Protein 6MCJ (pdb70)

Radius of gyration: 20.49 Å; Cα contacts (8 Å, |Δi|>4): 291; chains: 2; bounding box: 43×43×57 Å

Sequence (290 aa):
VDESTRPALERFQRFDVDTQLALLWYGYLDLKPQLNPAPPNSVDTPARAVFDHIQDLSQQEQLQAQRDLIKGGSGEINRGYNALSPNAKLEVWLLLAQGMENGTIIPMPSDYQLPNGTEEFTAQVKKLEFDQRLNFMLTAVQAMGVDESTRPALERFQRFDVDTQLALLWYGYLDLKPQLNPAPPNSVDTPARAVFDHIQDLSQQEQLQAQRDLIKGGSGEINRGYNALSPNAKLEVWLLLAQGMENGTIIPMPSDYQLPNGTEEFTAQVKKLEFDQRLNFMLTAVQAMG

Organism: NCBI:txid1188

InterPro domains:
  IPR015233 Orange carotenoid-binding protein, N-terminal [PF09150] (6-149)
  IPR015233 Orange carotenoid-binding protein, N-terminal [PS51773] (6-149)
  IPR036917 Orange carotenoid-binding protein, N-terminal domain superfamily [G3DSA:1.10.2090.10] (1-149)
  IPR036917 Orange carotenoid-binding protein, N-terminal domain superfamily [SSF81930] (2-149)

Secondary structure (DSSP, 8-state):
--TTTHHHHHHHHHS-HHHHHHHHHHHHHHHGGGSPPSS-S-SS-HHHHHHHHHHTS-HHHHHHHHHHHHH--SSHHHHHHHTS-HHHHHHHHHHHHHHHHHTSSPPPPTT--PPTT-HHHHHHHHTS-HHHHHHHHHHHHHH--/--TTTHHHHHHHHTS-HHHHHHHHHHHHHHHGGGSPPSS-S-TT-HHHHHHHHHHTS-HHHHHHHHHHHHH-S--HHHHHHHTS-HHHHHHHHHHHHHHHHHTSSPPPPTT----TTHHHHHHHHHT--HHHHHHHHHHHHHT--

Structure (mmCIF, N/CA/C/O backbone):
data_6MCJ
#
_entry.id   6MCJ
#
_cell.length_a   35.162
_cell.length_b   71.635
_cell.length_c   56.341
_cell.angle_alpha   90.00
_cell.angle_beta   92.32
_cell.angle_gamma   90.00
#
_symmetry.space_group_name_H-M   'P 1 21 1'
#
loop_
_entity.id
_entity.type
_entity.pdbx_description
1 polymer 'Orange carotenoid-binding protein'
2 non-polymer "beta,beta-carotene-4,4'-dione"
3 non-polymer 'IODIDE ION'
4 non-polymer 'PENTAETHYLENE GLYCOL'
5 water water
#
loop_
_atom_site.group_PDB
_atom_site.id
_atom_site.type_symbol
_atom_site.label_atom_id
_atom_site.label_alt_id
_atom_site.label_comp_id
_atom_site.label_asym_id
_atom_site.label_entity_id
_atom_site.label_seq_id
_atom_site.pdbx_PDB_ins_code
_atom_site.Cartn_x
_atom_site.Cartn_y
_atom_site.Cartn_z
_atom_site.occupancy
_atom_site.B_iso_or_equiv
_atom_site.auth_seq_id
_atom_site.auth_comp_id
_atom_site.auth_asym_id
_atom_site.auth_atom_id
_atom_site.pdbx_PDB_model_num
ATOM 1 N N . VAL A 1 5 ? 12.820 25.651 8.697 1.00 42.27 4 VAL A N 1
ATOM 2 C CA . VAL A 1 5 ? 14.208 25.438 9.089 1.00 50.88 4 VAL A CA 1
ATOM 3 C C . VAL A 1 5 ? 14.590 26.421 10.191 1.00 42.78 4 VAL A C 1
ATOM 4 O O . VAL A 1 5 ? 13.952 27.462 10.347 1.00 41.91 4 VAL A O 1
ATOM 16 N N . ASP A 1 6 ? 15.635 26.086 10.949 1.00 45.73 5 ASP A N 1
ATOM 17 C CA . ASP A 1 6 ? 16.063 26.899 12.074 1.00 47.16 5 ASP A CA 1
ATOM 18 C C . ASP A 1 6 ? 17.129 27.904 11.636 1.00 54.56 5 ASP A C 1
ATOM 19 O O . ASP A 1 6 ? 17.481 28.011 10.456 1.00 45.17 5 ASP A O 1
ATOM 28 N N . GLU A 1 7 ? 17.661 28.648 12.609 1.00 60.93 6 GLU A N 1
ATOM 29 C CA . GLU A 1 7 ? 18.640 29.686 12.304 1.00 66.01 6 GLU A CA 1
ATOM 30 C C . GLU A 1 7 ? 19.879 29.098 11.639 1.00 58.16 6 GLU A C 1
ATOM 31 O O . GLU A 1 7 ? 20.420 29.680 10.692 1.00 54.52 6 GLU A O 1
ATOM 43 N N . SER A 1 8 ? 20.344 27.944 12.123 1.00 52.80 7 SER A N 1
ATOM 44 C CA . SER A 1 8 ? 21.558 27.340 11.592 1.00 52.98 7 SER A CA 1
ATOM 45 C C . SER A 1 8 ? 21.348 26.712 10.221 1.00 46.23 7 SER A C 1
ATOM 46 O O . SER A 1 8 ? 22.327 26.479 9.505 1.00 53.45 7 SER A O 1
ATOM 54 N N . THR A 1 9 ? 20.103 26.438 9.840 1.00 39.77 8 THR A N 1
ATOM 55 C CA . THR A 1 9 ? 19.809 25.750 8.590 1.00 43.55 8 THR A CA 1
ATOM 56 C C . THR A 1 9 ? 19.349 26.688 7.481 1.00 43.27 8 THR A C 1
ATOM 57 O O . THR A 1 9 ? 19.517 26.355 6.301 1.00 36.08 8 THR A O 1
ATOM 68 N N . ARG A 1 10 ? 18.785 27.844 7.823 1.00 34.75 9 ARG A N 1
ATOM 69 C CA . ARG A 1 10 ? 18.310 28.772 6.802 1.00 44.48 9 ARG A CA 1
ATOM 70 C C . ARG A 1 10 ? 19.397 29.164 5.804 1.00 33.42 9 ARG A C 1
ATOM 71 O O . ARG A 1 10 ? 19.132 29.124 4.594 1.00 35.05 9 ARG A O 1
ATOM 92 N N . PRO A 1 11 ? 20.612 29.537 6.220 1.00 36.30 10 PRO A N 1
ATOM 93 C CA . PRO A 1 11 ? 21.616 29.929 5.209 1.00 31.70 10 PRO A CA 1
ATOM 94 C C . PRO A 1 11 ? 21.908 28.840 4.188 1.00 30.55 10 PRO A C 1
ATOM 95 O O . PRO A 1 11 ? 22.045 29.139 2.994 1.00 26.58 10 PRO A O 1
ATOM 106 N N . ALA A 1 12 ? 22.004 27.581 4.618 1.00 26.71 11 ALA A N 1
ATOM 107 C CA . ALA A 1 12 ? 22.256 26.493 3.677 1.00 25.56 11 ALA A CA 1
ATOM 108 C C . ALA A 1 12 ? 21.115 26.367 2.673 1.00 24.87 11 ALA A C 1
ATOM 109 O O . ALA A 1 12 ? 21.344 26.220 1.466 1.00 23.35 11 ALA A O 1
ATOM 116 N N . LEU A 1 13 ? 19.872 26.422 3.155 1.00 24.91 12 LEU A N 1
ATOM 117 C CA . LEU A 1 13 ? 18.725 26.332 2.262 1.00 27.10 12 LEU A CA 1
ATOM 118 C C . LEU A 1 13 ? 18.721 27.479 1.264 1.00 29.86 12 LEU A C 1
ATOM 119 O O . LEU A 1 13 ? 18.474 27.277 0.068 1.00 25.41 12 LEU A O 1
ATOM 135 N N . GLU A 1 14 ? 19.007 28.695 1.735 1.00 31.93 13 GLU A N 1
ATOM 136 C CA . GLU A 1 14 ? 18.997 29.851 0.849 1.00 29.70 13 GLU A CA 1
ATOM 137 C C . GLU A 1 14 ? 20.080 29.736 -0.215 1.00 22.56 13 GLU A C 1
ATOM 138 O O . GLU A 1 14 ? 19.840 30.054 -1.386 1.00 25.02 13 GLU A O 1
ATOM 150 N N . ARG A 1 15 ? 21.274 29.275 0.166 1.00 22.54 14 ARG A N 1
ATOM 151 C CA . ARG A 1 15 ? 22.328 29.054 -0.817 1.00 20.48 14 ARG A CA 1
ATOM 152 C C . ARG A 1 15 ? 21.910 27.996 -1.833 1.00 24.57 14 ARG A C 1
ATOM 153 O O . ARG A 1 15 ? 22.128 28.160 -3.037 1.00 20.61 14 ARG A O 1
ATOM 174 N N . PHE A 1 16 ? 21.294 26.909 -1.365 1.00 21.12 15 PHE A N 1
ATOM 175 C CA . PHE A 1 16 ? 20.917 25.819 -2.264 1.00 19.39 15 PHE A CA 1
ATOM 176 C C . PHE A 1 16 ? 20.017 26.320 -3.384 1.00 17.46 15 PHE A C 1
ATOM 177 O O . PHE A 1 16 ? 20.222 25.986 -4.564 1.00 18.69 15 PHE A O 1
ATOM 194 N N . GLN A 1 17 ? 19.014 27.123 -3.042 1.00 18.16 16 GLN A N 1
ATOM 195 C CA . GLN A 1 17 ? 18.054 27.603 -4.026 1.00 20.90 16 GLN A CA 1
ATOM 196 C C . GLN A 1 17 ? 18.685 28.557 -5.031 1.00 19.26 16 GLN A C 1
ATOM 197 O O . GLN A 1 17 ? 18.062 28.848 -6.053 1.00 20.43 16 GLN A O 1
ATOM 211 N N . ARG A 1 18 ? 19.896 29.031 -4.766 1.00 18.37 17 ARG A N 1
ATOM 212 C CA . ARG A 1 18 ? 20.579 29.959 -5.661 1.00 20.46 17 ARG A CA 1
ATOM 213 C C . ARG A 1 18 ? 21.458 29.263 -6.695 1.00 20.37 17 ARG A C 1
ATOM 214 O O . ARG A 1 18 ? 21.912 29.916 -7.638 1.00 18.79 17 ARG A O 1
ATOM 235 N N . PHE A 1 19 ? 21.717 27.970 -6.550 1.00 16.28 18 PHE A N 1
ATOM 236 C CA . PHE A 1 19 ? 22.436 27.255 -7.586 1.00 13.10 18 PHE A CA 1
ATOM 237 C C . PHE A 1 19 ? 21.556 27.095 -8.820 1.00 13.41 18 PHE A C 1
ATOM 238 O O . PHE A 1 19 ? 20.329 27.180 -8.754 1.00 16.57 18 PHE A O 1
ATOM 255 N N . ASP A 1 20 ? 22.202 26.850 -9.953 1.00 17.08 19 ASP A N 1
ATOM 256 C CA . ASP A 1 20 ? 21.467 26.494 -11.154 1.00 14.81 19 ASP A CA 1
ATOM 257 C C . ASP A 1 20 ? 20.712 25.185 -10.937 1.00 17.09 19 ASP A C 1
ATOM 258 O O . ASP A 1 20 ? 21.059 24.376 -10.081 1.00 16.19 19 ASP A O 1
ATOM 267 N N . VAL A 1 21 ? 19.670 24.982 -11.746 1.00 20.04 20 VAL A N 1
ATOM 268 C CA . VAL A 1 21 ? 18.778 23.844 -11.551 1.00 19.37 20 VAL A CA 1
ATOM 269 C C . VAL A 1 21 ? 19.540 22.527 -11.659 1.00 16.57 20 VAL A C 1
ATOM 270 O O . VAL A 1 21 ? 19.325 21.607 -10.863 1.00 15.09 20 VAL A O 1
ATOM 283 N N . ASP A 1 22 ? 20.431 22.408 -12.649 1.00 15.16 21 ASP A N 1
ATOM 284 C CA . ASP A 1 22 ? 21.175 21.163 -12.796 1.00 15.91 21 ASP A CA 1
ATOM 285 C C . ASP A 1 22 ? 22.058 20.915 -11.581 1.00 16.21 21 ASP A C 1
ATOM 286 O O . ASP A 1 22 ? 22.208 19.774 -11.125 1.00 15.00 21 ASP A O 1
ATOM 295 N N . THR A 1 23 ? 22.662 21.977 -11.040 1.00 12.63 22 THR A N 1
ATOM 296 C CA . THR A 1 23 ? 23.463 21.830 -9.836 1.00 13.55 22 THR A CA 1
ATOM 297 C C . THR A 1 23 ? 22.597 21.410 -8.656 1.00 12.14 22 THR A C 1
ATOM 298 O O . THR A 1 23 ? 23.001 20.561 -7.852 1.00 13.23 22 THR A O 1
ATOM 309 N N . GLN A 1 24 ? 21.390 21.976 -8.549 1.00 12.34 23 GLN A N 1
ATOM 310 C CA . GLN A 1 24 ? 20.478 21.570 -7.487 1.00 12.60 23 GLN A CA 1
ATOM 311 C C . GLN A 1 24 ? 20.141 20.084 -7.595 1.00 12.12 23 GLN A C 1
ATOM 312 O O . GLN A 1 24 ? 20.140 19.366 -6.587 1.00 14.25 23 GLN A O 1
ATOM 326 N N . LEU A 1 25 ? 19.852 19.605 -8.808 1.00 12.37 24 LEU A N 1
ATOM 327 C CA . LEU A 1 25 ? 19.551 18.186 -8.986 1.00 12.11 24 LEU A CA 1
ATOM 328 C C . LEU A 1 25 ? 20.725 17.316 -8.556 1.00 13.52 24 LEU A C 1
ATOM 329 O O . LEU A 1 25 ? 20.557 16.326 -7.831 1.00 13.18 24 LEU A O 1
ATOM 345 N N . ALA A 1 26 ? 21.935 17.660 -9.003 1.00 12.44 25 ALA A N 1
ATOM 346 C CA . ALA A 1 26 ? 23.105 16.880 -8.627 1.00 15.97 25 ALA A CA 1
ATOM 347 C C . ALA A 1 26 ? 23.296 16.870 -7.115 1.00 14.84 25 ALA A C 1
ATOM 348 O O . ALA A 1 26 ? 23.554 15.819 -6.522 1.00 13.98 25 ALA A O 1
ATOM 355 N N . LEU A 1 27 ? 23.183 18.037 -6.481 1.00 15.14 26 LEU A N 1
ATOM 356 C CA . LEU A 1 27 ? 23.353 18.116 -5.034 1.00 16.86 26 LEU A CA 1
ATOM 357 C C . LEU A 1 27 ? 22.299 17.284 -4.312 1.00 15.27 26 LEU A C 1
ATOM 358 O O . LEU A 1 27 ? 22.587 16.675 -3.276 1.00 15.69 26 LEU A O 1
ATOM 374 N N . LEU A 1 28 ? 21.067 17.265 -4.837 1.00 11.67 27 LEU A N 1
ATOM 375 C CA . LEU A 1 28 ? 20.024 16.439 -4.229 1.00 13.49 27 LEU A CA 1
ATOM 376 C C . LEU A 1 28 ? 20.379 14.962 -4.336 1.00 12.17 27 LEU A C 1
ATOM 377 O O . LEU A 1 28 ? 20.184 14.197 -3.383 1.00 13.60 27 LEU A O 1
ATOM 393 N N . TRP A 1 29 ? 20.932 14.546 -5.477 1.00 12.09 28 TRP A N 1
ATOM 394 C CA . TRP A 1 29 ? 21.368 13.161 -5.634 1.00 12.09 28 TRP A CA 1
ATOM 395 C C . TRP A 1 29 ? 22.472 12.821 -4.634 1.00 16.86 28 TRP A C 1
ATOM 396 O O . TRP A 1 29 ? 22.420 11.790 -3.961 1.00 14.11 28 TRP A O 1
ATOM 417 N N . TYR A 1 30 ? 23.492 13.682 -4.534 1.00 14.74 29 TYR A N 1
ATOM 418 C CA . TYR A 1 30 ? 24.569 13.433 -3.583 1.00 18.14 29 TYR A CA 1
ATOM 419 C C . TYR A 1 30 ? 24.053 13.471 -2.148 1.00 14.46 29 TYR A C 1
ATOM 420 O O . TYR A 1 30 ? 24.522 12.708 -1.293 1.00 15.82 29 TYR A O 1
ATOM 438 N N . GLY A 1 31 ? 23.102 14.361 -1.866 1.00 15.68 30 GLY A N 1
ATOM 439 C CA . GLY A 1 31 ? 22.505 14.400 -0.543 1.00 18.49 30 GLY A CA 1
ATOM 440 C C . GLY A 1 31 ? 21.760 13.120 -0.223 1.00 13.73 30 GLY A C 1
ATOM 441 O O . GLY A 1 31 ? 21.843 12.605 0.895 1.00 15.31 30 GLY A O 1
ATOM 445 N N . TYR A 1 32 ? 21.026 12.591 -1.205 1.00 13.45 31 TYR A N 1
ATOM 446 C CA . TYR A 1 32 ? 20.358 11.311 -1.044 1.00 14.58 31 TYR A CA 1
ATOM 447 C C . TYR A 1 32 ? 21.352 10.216 -0.695 1.00 15.29 31 TYR A C 1
ATOM 448 O O . TYR A 1 32 ? 21.146 9.455 0.252 1.00 14.78 31 TYR A O 1
ATOM 466 N N . LEU A 1 33 ? 22.440 10.112 -1.462 1.00 15.09 32 LEU A N 1
ATOM 467 C CA . LEU A 1 33 ? 23.427 9.073 -1.170 1.00 15.31 32 LEU A CA 1
ATOM 468 C C . LEU A 1 33 ? 23.971 9.210 0.246 1.00 17.16 32 LEU A C 1
ATOM 469 O O . LEU A 1 33 ? 24.229 8.204 0.917 1.00 18.24 32 LEU A O 1
ATOM 485 N N . ASP A 1 34 ? 24.146 10.443 0.725 1.00 13.23 33 ASP A N 1
ATOM 486 C CA . ASP A 1 34 ? 24.689 10.643 2.063 1.00 15.79 33 ASP A CA 1
ATOM 487 C C . ASP A 1 34 ? 23.679 10.255 3.136 1.00 17.07 33 ASP A C 1
ATOM 488 O O . ASP A 1 34 ? 24.049 9.662 4.154 1.00 19.52 33 ASP A O 1
ATOM 497 N N . LEU A 1 35 ? 22.398 10.559 2.911 1.00 16.87 34 LEU A N 1
ATOM 498 C CA . LEU A 1 35 ? 21.341 10.284 3.881 1.00 16.50 34 LEU A CA 1
ATOM 499 C C . LEU A 1 35 ? 20.809 8.857 3.803 1.00 18.51 34 LEU A C 1
ATOM 500 O O . LEU A 1 35 ? 20.247 8.364 4.794 1.00 17.62 34 LEU A O 1
ATOM 516 N N . LYS A 1 36 ? 20.957 8.202 2.650 1.00 17.32 35 LYS A N 1
ATOM 517 C CA . LYS A 1 36 ? 20.260 6.951 2.366 1.00 16.79 35 LYS A CA 1
ATOM 518 C C . LYS A 1 36 ? 20.331 5.929 3.488 1.00 17.96 35 LYS A C 1
ATOM 519 O O . LYS A 1 36 ? 19.287 5.334 3.810 1.00 13.70 35 LYS A O 1
ATOM 538 N N . PRO A 1 37 ? 21.484 5.662 4.101 1.00 15.89 36 PRO A N 1
ATOM 539 C CA . PRO A 1 37 ? 21.531 4.611 5.131 1.00 14.30 36 PRO A CA 1
ATOM 540 C C . PRO A 1 37 ? 20.566 4.834 6.271 1.00 17.16 36 PRO A C 1
ATOM 541 O O . PRO A 1 37 ? 20.115 3.856 6.891 1.00 20.38 36 PRO A O 1
ATOM 552 N N . GLN A 1 38 ? 20.240 6.083 6.591 1.00 13.19 37 GLN A N 1
ATOM 553 C CA . GLN A 1 38 ? 19.369 6.396 7.715 1.00 17.47 37 GLN A CA 1
ATOM 554 C C . GLN A 1 38 ? 17.938 6.715 7.292 1.00 15.23 37 GLN A C 1
ATOM 555 O O . GLN A 1 38 ? 17.142 7.147 8.125 1.00 16.98 37 GLN A O 1
ATOM 569 N N . LEU A 1 39 ? 17.594 6.505 6.027 1.00 15.45 38 LEU A N 1
ATOM 570 C CA . LEU A 1 39 ? 16.237 6.753 5.544 1.00 15.24 38 LEU A CA 1
ATOM 571 C C . LEU A 1 39 ? 15.477 5.443 5.383 1.00 15.38 38 LEU A C 1
ATOM 572 O O . LEU A 1 39 ? 16.042 4.433 4.950 1.00 16.37 38 LEU A O 1
ATOM 588 N N . ASN A 1 40 ? 14.191 5.467 5.716 1.00 14.18 39 ASN A N 1
ATOM 589 C CA . ASN A 1 40 ? 13.314 4.352 5.375 1.00 13.67 39 ASN A CA 1
ATOM 590 C C . ASN A 1 40 ? 12.869 4.490 3.922 1.00 13.23 39 ASN A C 1
ATOM 591 O O . ASN A 1 40 ? 12.394 5.568 3.526 1.00 14.40 39 ASN A O 1
ATOM 602 N N . PRO A 1 41 ? 13.024 3.466 3.099 1.00 14.03 40 PRO A N 1
ATOM 603 C CA . PRO A 1 41 ? 12.768 3.645 1.661 1.00 15.09 40 PRO A CA 1
ATOM 604 C C . PRO A 1 41 ? 11.290 3.810 1.362 1.00 15.13 40 PRO A C 1
ATOM 605 O O . PRO A 1 41 ? 10.417 3.336 2.087 1.00 14.88 40 PRO A O 1
ATOM 616 N N . ALA A 1 42 ? 11.018 4.520 0.265 1.00 15.46 41 ALA A N 1
ATOM 617 C CA . ALA A 1 42 ? 9.660 4.649 -0.229 1.00 21.24 41 ALA A CA 1
ATOM 618 C C . ALA A 1 42 ? 9.229 3.343 -0.892 1.00 23.27 41 ALA A C 1
ATOM 619 O O . ALA A 1 42 ? 10.057 2.624 -1.460 1.00 20.83 41 ALA A O 1
ATOM 626 N N . PRO A 1 43 ? 7.927 3.044 -0.905 1.00 35.47 42 PRO A N 1
ATOM 627 C CA . PRO A 1 43 ? 6.788 3.919 -0.605 1.00 40.73 42 PRO A CA 1
ATOM 628 C C . PRO A 1 43 ? 6.340 3.882 0.847 1.00 33.39 42 PRO A C 1
ATOM 629 O O . PRO A 1 43 ? 6.761 2.992 1.576 1.00 32.15 42 PRO A O 1
ATOM 640 N N . PRO A 1 44 ? 5.484 4.836 1.251 1.00 42.06 43 PRO A N 1
ATOM 641 C CA . PRO A 1 44 ? 4.949 4.818 2.621 1.00 26.37 43 PRO A CA 1
ATOM 642 C C . PRO A 1 44 ? 3.933 3.703 2.826 1.00 47.28 43 PRO A C 1
ATOM 643 O O . PRO A 1 44 ? 3.650 2.935 1.902 1.00 51.22 43 PRO A O 1
ATOM 654 N N . ASN A 1 45 ? 3.370 3.612 4.033 1.00 35.56 44 ASN A N 1
ATOM 655 C CA . ASN A 1 45 ? 2.465 2.510 4.344 1.00 47.21 44 ASN A CA 1
ATOM 656 C C . ASN A 1 45 ? 1.211 2.553 3.476 1.00 48.18 44 ASN A C 1
ATOM 657 O O . ASN A 1 45 ? 0.710 1.508 3.045 1.00 53.55 44 ASN A O 1
ATOM 668 N N . SER A 1 46 ? 0.687 3.746 3.209 1.00 56.51 45 SER A N 1
ATOM 669 C CA . SER A 1 46 ? -0.490 3.865 2.358 1.00 57.84 45 SER A CA 1
ATOM 670 C C . SER A 1 46 ? -0.156 3.425 0.936 1.00 63.46 45 SER A C 1
ATOM 671 O O . SER A 1 46 ? 0.950 3.650 0.442 1.00 60.53 45 SER A O 1
ATOM 679 N N . VAL A 1 47 ? -1.133 2.792 0.282 1.00 60.92 46 VAL A N 1
ATOM 680 C CA . VAL A 1 47 ? -0.927 2.236 -1.056 1.00 68.22 46 VAL A CA 1
ATOM 681 C C . VAL A 1 47 ? -1.379 3.205 -2.140 1.00 73.94 46 VAL A C 1
ATOM 682 O O . VAL A 1 47 ? -0.752 3.295 -3.199 1.00 67.91 46 VAL A O 1
ATOM 695 N N . ASP A 1 48 ? -2.470 3.938 -1.908 1.00 78.51 47 ASP A N 1
ATOM 696 C CA . ASP A 1 48 ? -3.041 4.851 -2.887 1.00 85.64 47 ASP A CA 1
ATOM 697 C C . ASP A 1 48 ? -2.366 6.211 -2.860 1.00 81.01 47 ASP A C 1
ATOM 698 O O . ASP A 1 48 ? -2.984 7.227 -3.207 1.00 78.91 47 ASP A O 1
ATOM 707 N N . THR A 1 49 ? -1.102 6.266 -2.456 1.00 75.35 48 THR A N 1
ATOM 708 C CA . THR A 1 49 ? -0.467 7.545 -2.187 1.00 51.09 48 THR A CA 1
ATOM 709 C C . THR A 1 49 ? -0.499 8.428 -3.433 1.00 37.53 48 THR A C 1
ATOM 710 O O . THR A 1 49 ? -0.254 7.948 -4.547 1.00 40.32 48 THR A O 1
ATOM 721 N N . PRO A 1 50 ? -0.817 9.715 -3.288 1.00 32.29 49 PRO A N 1
ATOM 722 C CA . PRO A 1 50 ? -0.704 10.629 -4.437 1.00 24.79 49 PRO A CA 1
ATOM 723 C C . PRO A 1 50 ? 0.705 10.766 -4.982 1.00 17.89 49 PRO A C 1
ATOM 724 O O . PRO A 1 50 ? 0.876 11.086 -6.166 1.00 20.92 49 PRO A O 1
ATOM 735 N N . ALA A 1 51 ? 1.724 10.553 -4.144 1.00 17.35 50 ALA A N 1
ATOM 736 C CA . ALA A 1 51 ? 3.097 10.681 -4.611 1.00 16.21 50 ALA A CA 1
ATOM 737 C C . ALA A 1 51 ? 3.412 9.641 -5.673 1.00 14.95 50 ALA A C 1
ATOM 738 O O . ALA A 1 51 ? 4.110 9.925 -6.651 1.00 15.95 50 ALA A O 1
ATOM 745 N N . ARG A 1 52 ? 2.910 8.417 -5.491 1.00 17.38 51 ARG A N 1
ATOM 746 C CA . ARG A 1 52 ? 3.186 7.359 -6.460 1.00 19.94 51 ARG A CA 1
ATOM 747 C C . ARG A 1 52 ? 2.682 7.731 -7.846 1.00 19.57 51 ARG A C 1
ATOM 748 O O . ARG A 1 52 ? 3.324 7.410 -8.852 1.00 23.03 51 ARG A O 1
ATOM 769 N N . ALA A 1 53 ? 1.513 8.378 -7.921 1.00 18.00 52 ALA A N 1
ATOM 770 C CA . ALA A 1 53 ? 0.947 8.740 -9.215 1.00 22.04 52 ALA A CA 1
ATOM 771 C C . ALA A 1 53 ? 1.831 9.741 -9.947 1.00 22.72 52 ALA A C 1
ATOM 772 O O . ALA A 1 53 ? 2.011 9.642 -11.169 1.00 18.90 52 ALA A O 1
ATOM 779 N N . VAL A 1 54 ? 2.375 10.722 -9.222 1.00 17.19 53 VAL A N 1
ATOM 780 C CA . VAL A 1 54 ? 3.262 11.708 -9.833 1.00 17.40 53 VAL A CA 1
ATOM 781 C C . VAL A 1 54 ? 4.563 11.054 -10.284 1.00 15.73 53 VAL A C 1
ATOM 782 O O . VAL A 1 54 ? 5.053 11.295 -11.397 1.00 16.47 53 VAL A O 1
ATOM 795 N N . PHE A 1 55 ? 5.153 10.213 -9.427 1.00 14.68 54 PHE A N 1
ATOM 796 C CA . PHE A 1 55 ? 6.354 9.492 -9.825 1.00 15.02 54 PHE A CA 1
ATOM 797 C C . PHE A 1 55 ? 6.092 8.629 -11.055 1.00 17.55 54 PHE A C 1
ATOM 798 O O . PHE A 1 55 ? 6.896 8.599 -11.995 1.00 16.74 54 PHE A O 1
ATOM 815 N N . ASP A 1 56 ? 4.968 7.911 -11.057 1.00 14.86 55 ASP A N 1
ATOM 816 C CA . ASP A 1 56 ? 4.660 7.023 -12.177 1.00 16.87 55 ASP A CA 1
ATOM 817 C C . ASP A 1 56 ? 4.555 7.790 -13.489 1.00 18.60 55 ASP A C 1
ATOM 818 O O . ASP A 1 56 ? 4.976 7.289 -14.543 1.00 22.48 55 ASP A O 1
ATOM 827 N N . HIS A 1 57 ? 3.975 8.990 -13.461 1.00 15.89 56 HIS A N 1
ATOM 828 C CA . HIS A 1 57 ? 3.887 9.785 -14.680 1.00 17.26 56 HIS A CA 1
ATOM 829 C C . HIS A 1 57 ? 5.278 10.156 -15.190 1.00 17.23 56 HIS A C 1
ATOM 830 O O . HIS A 1 57 ? 5.514 10.180 -16.403 1.00 21.13 56 HIS A O 1
ATOM 844 N N . ILE A 1 58 ? 6.213 10.435 -14.279 1.00 15.92 57 ILE A N 1
ATOM 845 C CA . ILE A 1 58 ? 7.578 10.740 -14.692 1.00 12.17 57 ILE A CA 1
ATOM 846 C C . ILE A 1 58 ? 8.276 9.490 -15.207 1.00 16.52 57 ILE A C 1
ATOM 847 O O . ILE A 1 58 ? 8.994 9.530 -16.219 1.00 15.64 57 ILE A O 1
ATOM 863 N N . GLN A 1 59 ? 8.067 8.361 -14.531 1.00 14.21 58 GLN A N 1
ATOM 864 C CA . GLN A 1 59 ? 8.746 7.125 -14.909 1.00 16.73 58 GLN A CA 1
ATOM 865 C C . GLN A 1 59 ? 8.388 6.705 -16.323 1.00 21.44 58 GLN A C 1
ATOM 866 O O . GLN A 1 59 ? 9.219 6.115 -17.025 1.00 20.82 58 GLN A O 1
ATOM 880 N N . ASP A 1 60 ? 7.166 7.002 -16.764 1.00 19.31 59 ASP A N 1
ATOM 881 C CA . ASP A 1 60 ? 6.718 6.584 -18.085 1.00 17.58 59 ASP A CA 1
ATOM 882 C C . ASP A 1 60 ? 7.315 7.411 -19.218 1.00 19.95 59 ASP A C 1
ATOM 883 O O . ASP A 1 60 ? 7.081 7.080 -20.382 1.00 19.58 59 ASP A O 1
ATOM 892 N N . LEU A 1 61 ? 8.057 8.469 -18.918 1.00 15.19 60 LEU A N 1
ATOM 893 C CA . LEU A 1 61 ? 8.626 9.323 -19.945 1.00 15.11 60 LEU A CA 1
ATOM 894 C C . LEU A 1 61 ? 9.958 8.766 -20.434 1.00 14.82 60 LEU A C 1
ATOM 895 O O . LEU A 1 61 ? 10.561 7.883 -19.818 1.00 16.45 60 LEU A O 1
ATOM 911 N N . SER A 1 62 ? 10.430 9.312 -21.552 1.00 15.59 61 SER A N 1
ATOM 912 C CA . SER A 1 62 ? 11.786 9.023 -21.992 1.00 17.49 61 SER A CA 1
ATOM 913 C C . SER A 1 62 ? 12.765 9.575 -20.960 1.00 17.56 61 SER A C 1
ATOM 914 O O . SER A 1 62 ? 12.456 10.511 -20.222 1.00 16.99 61 SER A O 1
ATOM 922 N N . GLN A 1 63 ? 13.963 8.989 -20.921 1.00 18.11 62 GLN A N 1
ATOM 923 C CA . GLN A 1 63 ? 14.956 9.433 -19.941 1.00 16.95 62 GLN A CA 1
ATOM 924 C C . GLN A 1 63 ? 15.261 10.917 -20.086 1.00 17.64 62 GLN A C 1
ATOM 925 O O . GLN A 1 63 ? 15.349 11.643 -19.084 1.00 17.66 62 GLN A O 1
ATOM 939 N N . GLN A 1 64 ? 15.405 11.404 -21.323 1.00 18.23 63 GLN A N 1
ATOM 940 C CA . GLN A 1 64 ? 15.661 12.826 -21.530 1.00 21.28 63 GLN A CA 1
ATOM 941 C C . GLN A 1 64 ? 14.524 13.686 -20.978 1.00 20.43 63 GLN A C 1
ATOM 942 O O . GLN A 1 64 ? 14.764 14.735 -20.363 1.00 19.68 63 GLN A O 1
ATOM 956 N N . GLU A 1 65 ? 13.277 13.268 -21.184 1.00 18.60 64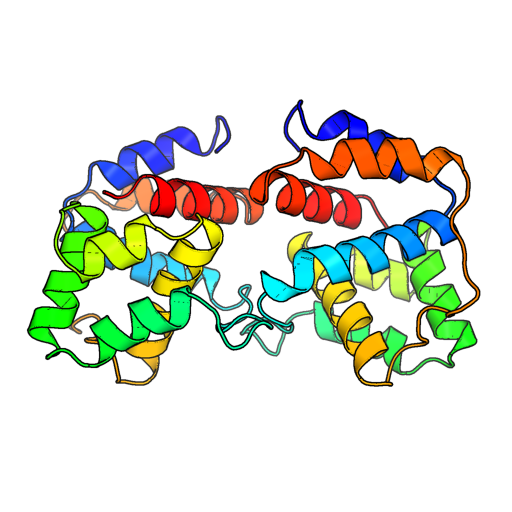 GLU A N 1
ATOM 957 C CA . GLU A 1 65 ? 12.164 14.044 -20.660 1.00 17.39 64 GLU A CA 1
ATOM 958 C C . GLU A 1 65 ? 11.993 13.861 -19.156 1.00 15.45 64 GLU A C 1
ATOM 959 O O . GLU A 1 65 ? 11.442 14.746 -18.494 1.00 17.09 64 GLU A O 1
ATOM 971 N N . GLN A 1 66 ? 12.437 12.728 -18.606 1.00 18.01 65 GLN A N 1
ATOM 972 C CA . GLN A 1 66 ? 12.500 12.593 -17.155 1.00 16.62 65 GLN A CA 1
ATOM 973 C C . GLN A 1 66 ? 13.407 13.654 -16.558 1.00 17.32 65 GLN A C 1
ATOM 974 O O . GLN A 1 66 ? 13.095 14.249 -15.518 1.00 14.50 65 GLN A O 1
ATOM 988 N N . LEU A 1 67 ? 14.552 13.892 -17.200 1.00 16.48 66 LEU A N 1
ATOM 98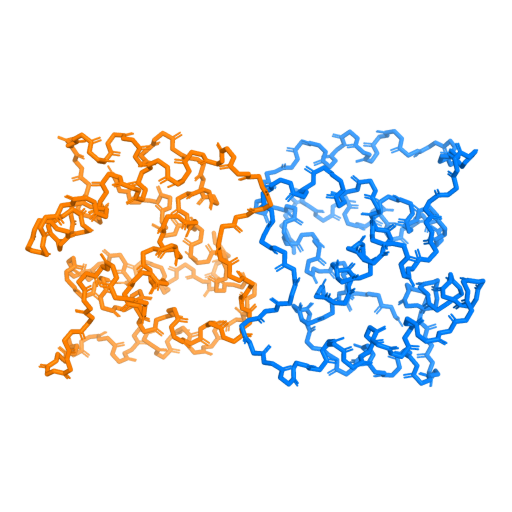9 C CA . LEU A 1 67 ? 15.440 14.954 -16.740 1.00 16.16 66 LEU A CA 1
ATOM 990 C C . LEU A 1 67 ? 14.744 16.299 -16.825 1.00 14.75 66 LEU A C 1
ATOM 991 O O . LEU A 1 67 ? 14.785 17.096 -15.883 1.00 15.35 66 LEU A O 1
ATOM 1007 N N . GLN A 1 68 ? 14.078 16.569 -17.950 1.00 15.68 67 GLN A N 1
ATOM 1008 C CA . GLN A 1 68 ? 13.389 17.846 -18.085 1.00 15.97 67 GLN A CA 1
ATOM 1009 C C . GLN A 1 68 ? 12.266 17.969 -17.061 1.00 15.60 67 GLN A C 1
ATOM 1010 O O . GLN A 1 68 ? 12.019 19.055 -16.534 1.00 15.85 67 GLN A O 1
ATOM 1024 N N . ALA A 1 69 ? 11.591 16.857 -16.748 1.00 12.65 68 ALA A N 1
ATOM 1025 C CA . ALA A 1 69 ? 10.519 16.898 -15.761 1.00 14.95 68 ALA A CA 1
ATOM 1026 C C . ALA A 1 69 ? 11.053 17.269 -14.384 1.00 14.60 68 ALA A C 1
ATOM 1027 O O . ALA A 1 69 ? 10.433 18.061 -13.661 1.00 15.93 68 ALA A O 1
ATOM 1034 N N . GLN A 1 70 ? 12.205 16.715 -14.011 1.00 13.44 69 GLN A N 1
ATOM 1035 C CA . GLN A 1 70 ? 12.816 17.030 -12.723 1.00 13.31 69 GLN A CA 1
ATOM 1036 C C . GLN A 1 70 ? 13.333 18.463 -12.688 1.00 13.85 69 GLN A C 1
ATOM 1037 O O . GLN A 1 70 ? 13.206 19.145 -11.665 1.00 15.62 69 GLN A O 1
ATOM 1051 N N . ARG A 1 71 ? 13.909 18.940 -13.792 1.00 12.94 70 ARG A N 1
ATOM 1052 C CA . ARG A 1 71 ? 14.250 20.355 -13.883 1.00 15.44 70 ARG A CA 1
ATOM 1053 C C . ARG A 1 71 ? 13.021 21.232 -13.667 1.00 18.07 70 ARG A C 1
ATOM 1054 O O . ARG A 1 71 ? 13.072 22.227 -12.934 1.00 20.02 70 ARG A O 1
ATOM 1075 N N . ASP A 1 72 ? 11.902 20.879 -14.301 1.00 18.96 71 ASP A N 1
ATOM 1076 C CA . ASP A 1 72 ? 10.695 21.689 -14.187 1.00 20.55 71 ASP A CA 1
ATOM 1077 C C . ASP A 1 72 ? 10.141 21.691 -12.769 1.00 17.81 71 ASP A C 1
ATOM 1078 O O . ASP A 1 72 ? 9.505 22.667 -12.357 1.00 20.58 71 ASP A O 1
ATOM 1087 N N . LEU A 1 73 ? 10.353 20.612 -12.010 1.00 15.33 72 LEU A N 1
ATOM 1088 C CA . LEU A 1 73 ? 9.890 20.592 -10.628 1.00 19.22 72 LEU A CA 1
ATOM 1089 C C . LEU A 1 73 ? 10.577 21.677 -9.810 1.00 19.82 72 LEU A C 1
ATOM 1090 O O . LEU A 1 73 ? 9.937 22.350 -8.998 1.00 25.08 72 LEU A O 1
ATOM 1106 N N . ILE A 1 74 ? 11.880 21.853 -10.008 1.00 22.19 73 ILE A N 1
ATOM 1107 C CA . ILE A 1 74 ? 12.605 22.884 -9.273 1.00 27.89 73 ILE A CA 1
ATOM 1108 C C . ILE A 1 74 ? 12.242 24.263 -9.807 1.00 26.43 73 ILE A C 1
ATOM 1109 O O . ILE A 1 74 ? 11.898 25.170 -9.039 1.00 29.62 73 ILE A O 1
ATOM 1125 N N . LYS A 1 75 ? 12.285 24.433 -11.131 1.00 24.26 74 LYS A N 1
ATOM 1126 C CA . LYS A 1 75 ? 12.004 25.737 -11.727 1.00 29.50 74 LYS A CA 1
ATOM 1127 C C . LYS A 1 75 ? 10.584 26.195 -11.429 1.00 32.32 74 LYS A C 1
ATOM 1128 O O . LYS A 1 75 ? 10.349 27.374 -11.132 1.00 32.90 74 LYS A O 1
ATOM 1147 N N . GLY A 1 76 ? 9.623 25.284 -11.506 1.00 25.30 75 GLY A N 1
ATOM 1148 C CA . GLY A 1 76 ? 8.228 25.630 -11.426 1.00 31.43 75 GLY A CA 1
ATOM 1149 C C . GLY A 1 76 ? 7.566 25.675 -12.797 1.00 24.72 75 GLY A C 1
ATOM 1150 O O . GLY A 1 76 ? 8.238 25.722 -13.833 1.00 28.45 75 GLY A O 1
ATOM 1154 N N . GLY A 1 77 ? 6.256 25.649 -12.794 1.00 30.60 76 GLY A N 1
ATOM 1155 C CA . GLY A 1 77 ? 5.506 25.643 -14.037 1.00 29.89 76 GLY A CA 1
ATOM 1156 C C . GLY A 1 77 ? 4.070 25.241 -13.784 1.00 30.93 76 GLY A C 1
ATOM 1157 O O . GLY A 1 77 ? 3.641 25.060 -12.646 1.00 31.06 76 GLY A O 1
ATOM 1161 N N . SER A 1 78 ? 3.335 25.103 -14.888 1.00 31.23 77 SER A N 1
ATOM 1162 C CA . SER A 1 78 ? 1.913 24.799 -14.833 1.00 25.70 77 SER A CA 1
ATOM 1163 C C . SER A 1 78 ? 1.548 23.581 -15.670 1.00 23.50 77 SER A C 1
ATOM 1164 O O . SER A 1 78 ? 0.361 23.342 -15.904 1.00 24.21 77 SER A O 1
ATOM 1172 N N . GLY A 1 79 ? 2.533 22.812 -16.130 1.00 23.27 78 GLY A N 1
ATOM 1173 C CA . GLY A 1 79 ? 2.258 21.605 -16.869 1.00 24.65 78 GLY A CA 1
ATOM 1174 C C . GLY A 1 79 ? 1.774 20.492 -15.955 1.00 28.57 78 GLY A C 1
ATOM 1175 O O . GLY A 1 79 ? 1.766 20.611 -14.730 1.00 23.81 78 GLY A O 1
ATOM 1179 N N . GLU A 1 80 ? 1.394 19.374 -16.578 1.00 23.05 79 GLU A N 1
ATOM 1180 C CA . GLU A 1 80 ? 0.720 18.300 -15.853 1.00 23.74 79 GLU A CA 1
ATOM 1181 C C . GLU A 1 80 ? 1.555 17.805 -14.677 1.00 26.30 79 GLU A C 1
ATOM 1182 O O . GLU A 1 80 ? 1.036 17.604 -13.571 1.00 25.06 79 GLU A O 1
ATOM 1194 N N . ILE A 1 81 ? 2.848 17.575 -14.900 1.00 22.54 80 ILE A N 1
ATOM 1195 C CA . ILE A 1 81 ? 3.687 17.032 -13.833 1.00 20.16 80 ILE A CA 1
ATOM 1196 C C . ILE A 1 81 ? 3.850 18.048 -12.714 1.00 18.63 80 ILE A C 1
ATOM 1197 O O . ILE A 1 81 ? 3.743 17.706 -11.528 1.00 18.67 80 ILE A O 1
ATOM 1213 N N . ASN A 1 82 ? 4.103 19.311 -13.058 1.00 18.31 81 ASN A N 1
ATOM 1214 C CA . ASN A 1 82 ? 4.202 20.342 -12.035 1.00 17.88 81 ASN A CA 1
ATOM 1215 C C . ASN A 1 82 ? 2.913 20.437 -11.229 1.00 16.36 81 ASN A C 1
ATOM 1216 O O . ASN A 1 82 ? 2.943 20.555 -10.001 1.00 17.70 81 ASN A O 1
ATOM 1227 N N . ARG A 1 83 ? 1.766 20.388 -11.914 1.00 15.80 82 ARG A N 1
ATOM 1228 C CA . ARG A 1 83 ? 0.500 20.493 -11.197 1.00 16.08 82 ARG A CA 1
ATOM 1229 C C . ARG A 1 83 ? 0.289 19.306 -10.268 1.00 13.68 82 ARG A C 1
ATOM 1230 O O . ARG A 1 83 ? -0.222 19.469 -9.154 1.00 15.90 82 ARG A O 1
ATOM 1251 N N . GLY A 1 84 ? 0.659 18.104 -10.711 1.00 15.30 83 GLY A N 1
ATOM 1252 C CA . GLY A 1 84 ? 0.525 16.951 -9.837 1.00 16.20 83 GLY A CA 1
ATOM 1253 C C . GLY A 1 84 ? 1.393 17.082 -8.600 1.00 17.97 83 GLY A C 1
ATOM 1254 O O . GLY A 1 84 ? 0.948 16.808 -7.484 1.00 14.79 83 GLY A O 1
ATOM 1258 N N . TYR A 1 85 ? 2.634 17.526 -8.788 1.00 15.26 84 TYR A N 1
ATOM 1259 C CA . TYR A 1 85 ? 3.540 17.749 -7.663 1.00 14.29 84 TYR A CA 1
ATOM 1260 C C . TYR A 1 85 ? 3.050 18.874 -6.768 1.00 15.26 84 TYR A C 1
ATOM 1261 O O . TYR A 1 85 ? 3.108 18.767 -5.539 1.00 17.19 84 TYR A O 1
ATOM 1279 N N . ASN A 1 86 ? 2.558 19.963 -7.366 1.00 17.13 85 ASN A N 1
ATOM 1280 C CA . ASN A 1 86 ? 2.169 21.138 -6.599 1.00 14.90 85 ASN A CA 1
ATOM 1281 C C . ASN A 1 86 ? 0.925 20.904 -5.750 1.00 21.80 85 ASN A C 1
ATOM 1282 O O . ASN A 1 86 ? 0.680 21.662 -4.809 1.00 24.29 85 ASN A O 1
ATOM 1293 N N . ALA A 1 87 ? 0.133 19.882 -6.063 1.00 16.34 86 ALA A N 1
ATOM 1294 C CA . ALA A 1 87 ? -1.041 19.570 -5.260 1.00 16.45 86 ALA A CA 1
ATOM 1295 C C . ALA A 1 87 ? -0.702 18.733 -4.035 1.00 20.91 86 ALA A C 1
ATOM 1296 O O . ALA A 1 87 ? -1.584 18.511 -3.195 1.00 22.01 86 ALA A O 1
ATOM 1303 N N . LEU A 1 88 ? 0.546 18.293 -3.905 1.00 16.52 87 LEU A N 1
ATOM 1304 C CA . LEU A 1 88 ? 0.959 17.399 -2.836 1.00 17.16 87 LEU A CA 1
ATOM 1305 C C . LEU A 1 88 ? 1.364 18.161 -1.584 1.00 16.03 8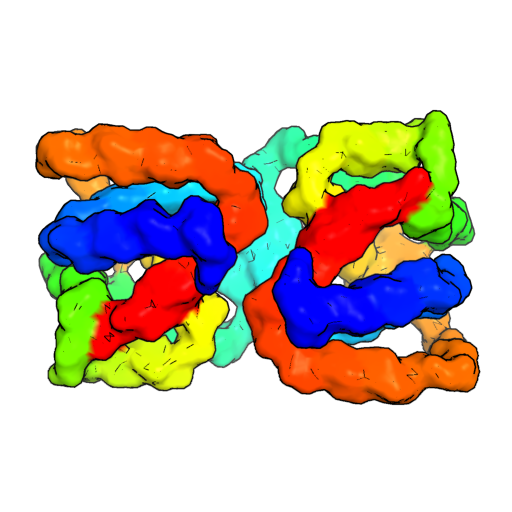7 LEU A C 1
ATOM 1306 O O . LEU A 1 88 ? 1.811 19.309 -1.640 1.00 20.08 87 LEU A O 1
ATOM 1322 N N . SER A 1 89 ? 1.224 17.492 -0.443 1.00 17.83 88 SER A N 1
ATOM 1323 C CA . SER A 1 89 ? 1.774 18.007 0.796 1.00 18.44 88 SER A CA 1
ATOM 1324 C C . SER A 1 89 ? 3.300 17.978 0.750 1.00 17.09 88 SER A C 1
ATOM 1325 O O . SER A 1 89 ? 3.893 17.258 -0.060 1.00 17.66 88 SER A O 1
ATOM 1333 N N . PRO A 1 90 ? 3.966 18.744 1.617 1.00 17.76 89 PRO A N 1
ATOM 1334 C CA . PRO A 1 90 ? 5.433 18.723 1.627 1.00 20.41 89 PRO A CA 1
ATOM 1335 C C . PRO A 1 90 ? 6.023 17.337 1.810 1.00 16.79 89 PRO A C 1
ATOM 1336 O O . PRO A 1 90 ? 6.985 16.988 1.124 1.00 18.35 89 PRO A O 1
ATOM 1347 N N . ASN A 1 91 ? 5.490 16.528 2.725 1.00 18.43 90 ASN A N 1
ATOM 1348 C CA . ASN A 1 91 ? 6.065 15.199 2.897 1.00 18.16 90 ASN A CA 1
ATOM 1349 C C . ASN A 1 91 ? 5.783 14.309 1.687 1.00 19.16 90 ASN A C 1
ATOM 1350 O O . ASN A 1 91 ? 6.625 13.482 1.329 1.00 14.96 90 ASN A O 1
ATOM 1361 N N . ALA A 1 92 ? 4.629 14.482 1.031 1.00 14.45 91 ALA A N 1
ATOM 1362 C CA . ALA A 1 92 ? 4.358 13.749 -0.200 1.00 14.11 91 ALA A CA 1
ATOM 1363 C C . ALA A 1 92 ? 5.292 14.200 -1.321 1.00 12.62 91 ALA A C 1
ATOM 1364 O O . ALA A 1 92 ? 5.747 13.384 -2.128 1.00 13.43 91 ALA A O 1
ATOM 1371 N N . LYS A 1 93 ? 5.570 15.498 -1.396 1.00 12.93 92 LYS A N 1
ATOM 1372 C CA . LYS A 1 93 ? 6.556 15.977 -2.365 1.00 14.19 92 LYS A CA 1
ATOM 1373 C C . LYS A 1 93 ? 7.909 15.320 -2.132 1.00 14.58 92 LYS A C 1
ATOM 1374 O O . LYS A 1 93 ? 8.578 14.884 -3.085 1.00 13.30 92 LYS A O 1
ATOM 1393 N N . LEU A 1 94 ? 8.334 15.232 -0.872 1.00 13.05 93 LEU A N 1
ATOM 1394 C CA . LEU A 1 94 ? 9.595 14.577 -0.563 1.00 10.67 93 LEU A CA 1
ATOM 1395 C C . LEU A 1 94 ? 9.550 13.107 -0.946 1.00 12.44 93 LEU A C 1
ATOM 1396 O O . LEU A 1 94 ? 10.566 12.548 -1.368 1.00 13.80 93 LEU A O 1
ATOM 1412 N N . GLU A 1 95 ? 8.376 12.473 -0.827 1.00 14.02 94 GLU A N 1
ATOM 1413 C CA . GLU A 1 95 ? 8.230 11.085 -1.259 1.00 14.29 94 GLU A CA 1
ATOM 1414 C C . GLU A 1 95 ? 8.495 10.941 -2.755 1.00 13.16 94 GLU A C 1
ATOM 1415 O O . GLU A 1 95 ? 9.066 9.937 -3.193 1.00 14.42 94 GLU A O 1
ATOM 1427 N N . VAL A 1 96 ? 8.056 11.911 -3.565 1.00 12.43 95 VAL A N 1
ATOM 1428 C CA . VAL A 1 96 ? 8.326 11.846 -4.999 1.00 12.30 95 VAL A CA 1
ATOM 1429 C C . VAL A 1 96 ? 9.829 11.864 -5.258 1.00 11.93 95 VAL A C 1
ATOM 1430 O O . VAL A 1 96 ? 10.350 11.070 -6.046 1.00 12.25 95 VAL A O 1
ATOM 1443 N N . TRP A 1 97 ? 10.546 12.772 -4.602 1.00 12.87 96 TRP A N 1
ATOM 1444 C CA . TRP A 1 97 ? 11.997 12.829 -4.802 1.00 13.33 96 TRP A CA 1
ATOM 1445 C C . TRP A 1 97 ? 12.669 11.537 -4.362 1.00 10.91 96 TRP A C 1
ATOM 1446 O O . TRP A 1 97 ? 13.606 11.060 -5.018 1.00 11.97 96 TRP A O 1
ATOM 1467 N N . LEU A 1 98 ? 12.209 10.952 -3.253 1.00 11.77 97 LEU A N 1
ATOM 1468 C CA . LEU A 1 98 ? 12.782 9.697 -2.789 1.00 12.96 97 LEU A CA 1
ATOM 1469 C C . LEU A 1 98 ? 12.519 8.573 -3.784 1.00 11.27 97 LEU A C 1
ATOM 1470 O O . LEU A 1 98 ? 13.406 7.762 -4.062 1.00 13.41 97 LEU A O 1
ATOM 1486 N N . LEU A 1 99 ? 11.302 8.510 -4.337 1.00 11.32 98 LEU A N 1
ATOM 1487 C CA . LEU A 1 99 ? 11.000 7.517 -5.358 1.00 11.95 98 LEU A CA 1
ATOM 1488 C C . LEU A 1 99 ? 11.849 7.734 -6.609 1.00 12.32 98 LEU A C 1
ATOM 1489 O O . LEU A 1 99 ? 12.317 6.769 -7.229 1.00 13.77 98 LEU A O 1
ATOM 1505 N N . LEU A 1 100 ? 12.057 8.993 -7.001 1.00 12.31 99 LEU A N 1
ATOM 1506 C CA . LEU A 1 100 ? 12.917 9.271 -8.147 1.00 10.58 99 LEU A CA 1
ATOM 1507 C C . LEU A 1 100 ? 14.338 8.779 -7.896 1.00 13.95 99 LEU A C 1
ATOM 1508 O O . LEU A 1 100 ? 14.948 8.160 -8.769 1.00 13.64 99 LEU A O 1
ATOM 1524 N N . ALA A 1 101 ? 14.884 9.061 -6.706 1.00 12.64 100 ALA A N 1
ATOM 1525 C CA . ALA A 1 101 ? 16.234 8.609 -6.386 1.00 11.07 100 ALA A CA 1
ATOM 1526 C C . ALA A 1 101 ? 16.312 7.085 -6.412 1.00 13.31 100 ALA A C 1
ATOM 1527 O O . ALA A 1 101 ? 17.266 6.516 -6.949 1.00 15.25 100 ALA A O 1
ATOM 1534 N N . GLN A 1 102 ? 15.317 6.412 -5.832 1.00 13.56 101 GLN A N 1
ATOM 1535 C CA . GLN A 1 102 ? 15.299 4.955 -5.879 1.00 13.04 101 GLN A CA 1
ATOM 1536 C C . GLN A 1 102 ? 15.190 4.463 -7.315 1.00 15.12 101 GLN A C 1
ATOM 1537 O O . GLN A 1 102 ? 15.799 3.451 -7.682 1.00 17.03 101 GLN A O 1
ATOM 1551 N N . GLY A 1 103 ? 14.447 5.182 -8.160 1.00 14.95 102 GLY A N 1
ATOM 1552 C CA . GLY A 1 103 ? 14.342 4.808 -9.559 1.00 17.32 102 GLY A CA 1
ATOM 1553 C C . GLY A 1 103 ? 15.651 4.962 -10.304 1.00 16.01 102 GLY A C 1
ATOM 1554 O O . GLY A 1 103 ? 15.950 4.181 -11.216 1.00 17.34 102 GLY A O 1
ATOM 1558 N N . MET A 1 104 ? 16.446 5.971 -9.947 1.00 13.61 103 MET A N 1
ATOM 1559 C CA . MET A 1 104 ? 17.772 6.105 -10.532 1.00 15.30 103 MET A CA 1
ATOM 1560 C C . MET A 1 104 ? 18.638 4.906 -10.171 1.00 17.31 103 MET A C 1
ATOM 1561 O O . MET A 1 104 ? 19.441 4.444 -10.996 1.00 19.97 103 MET A O 1
ATOM 1575 N N . GLU A 1 105 ? 18.454 4.367 -8.969 1.00 15.50 104 GLU A N 1
ATOM 1576 C CA . GLU A 1 105 ? 19.254 3.232 -8.516 1.00 19.99 104 GLU A CA 1
ATOM 1577 C C . GLU A 1 105 ? 18.794 1.916 -9.128 1.00 21.69 104 GLU A C 1
ATOM 1578 O O . GLU A 1 105 ? 19.608 1.001 -9.283 1.00 21.93 104 GLU A O 1
ATOM 1590 N N . ASN A 1 106 ? 17.514 1.793 -9.479 1.00 19.32 105 ASN A N 1
ATOM 1591 C CA . ASN A 1 106 ? 17.001 0.546 -10.049 1.00 23.86 105 ASN A CA 1
ATOM 1592 C C . ASN A 1 106 ? 16.860 0.597 -11.569 1.00 23.36 105 ASN A C 1
ATOM 1593 O O . ASN A 1 106 ? 16.406 -0.381 -12.172 1.00 27.04 105 ASN A O 1
ATOM 1604 N N . GLY A 1 107 ? 17.236 1.703 -12.202 1.00 21.18 106 GLY A N 1
ATOM 1605 C CA . GLY A 1 107 ? 17.298 1.766 -13.643 1.00 22.12 106 GLY A CA 1
ATOM 1606 C C . GLY A 1 107 ? 16.057 2.259 -14.351 1.00 21.61 106 GLY A C 1
ATOM 1607 O O . GLY A 1 107 ? 16.024 2.222 -15.587 1.00 21.53 106 GLY A O 1
ATOM 1611 N N . THR A 1 108 ? 15.039 2.721 -13.621 1.00 19.60 107 THR A N 1
ATOM 1612 C CA . THR A 1 108 ? 13.810 3.210 -14.227 1.00 16.82 107 THR A CA 1
ATOM 1613 C C . THR A 1 108 ? 13.797 4.726 -14.421 1.00 17.72 107 THR A C 1
ATOM 1614 O O . THR A 1 108 ? 12.929 5.230 -15.142 1.00 18.49 107 THR A O 1
ATOM 1625 N N . ILE A 1 109 ? 14.729 5.450 -13.812 1.00 15.71 108 ILE A N 1
ATOM 1626 C CA . ILE A 1 109 ? 14.866 6.895 -13.970 1.00 15.00 108 ILE A CA 1
ATOM 1627 C C . ILE A 1 109 ? 16.291 7.192 -14.428 1.00 12.59 108 ILE A C 1
ATOM 1628 O O . ILE A 1 109 ? 17.236 6.542 -13.981 1.00 15.81 108 ILE A O 1
ATOM 1644 N N . ILE A 1 110 ? 16.433 8.176 -15.307 1.00 13.73 109 ILE A N 1
ATOM 1645 C CA . ILE A 1 110 ? 17.721 8.567 -15.885 1.00 14.43 109 ILE A CA 1
ATOM 1646 C C . ILE A 1 110 ? 18.738 8.763 -14.764 1.00 15.39 109 ILE A C 1
ATOM 1647 O O . ILE A 1 110 ? 18.464 9.490 -13.801 1.00 16.24 109 ILE A O 1
ATOM 1663 N N . PRO A 1 111 ? 19.910 8.132 -14.832 1.00 16.14 110 PRO A N 1
ATOM 1664 C CA . PRO A 1 111 ? 20.879 8.230 -13.744 1.00 15.95 110 PRO A CA 1
ATOM 1665 C C . PRO A 1 111 ? 21.843 9.401 -13.895 1.00 16.88 110 PRO A C 1
ATOM 1666 O O . PRO A 1 111 ? 21.982 10.007 -14.962 1.00 19.69 110 PRO A O 1
ATOM 1677 N N . MET A 1 112 ? 22.507 9.709 -12.786 1.00 17.01 111 MET A N 1
ATOM 1678 C CA . MET A 1 112 ? 23.630 10.630 -12.792 1.00 17.10 111 MET A CA 1
ATOM 1679 C C . MET A 1 112 ? 24.667 10.167 -13.815 1.00 18.36 111 MET A C 1
ATOM 1680 O O . MET A 1 112 ? 25.142 9.027 -13.722 1.00 25.22 111 MET A O 1
ATOM 1694 N N . PRO A 1 113 ? 25.032 10.996 -14.795 1.00 21.41 112 PRO A N 1
ATOM 1695 C CA . PRO A 1 113 ? 26.070 10.584 -15.751 1.00 26.55 112 PRO A CA 1
ATOM 1696 C C . PRO A 1 113 ? 27.405 10.360 -15.059 1.00 20.40 112 PRO A C 1
ATOM 1697 O O . PRO A 1 113 ? 27.753 11.038 -14.096 1.00 22.51 112 PRO A O 1
ATOM 1708 N N . SER A 1 114 ? 28.167 9.394 -15.576 1.00 29.21 113 SER A N 1
ATOM 1709 C CA . SER A 1 114 ? 29.456 9.069 -14.977 1.00 33.39 113 SER A CA 1
ATOM 1710 C C . SER A 1 114 ? 30.485 10.168 -15.189 1.00 22.72 113 SER A C 1
ATOM 1711 O O . SER A 1 114 ? 31.487 10.211 -14.466 1.00 37.82 113 SER A O 1
ATOM 1719 N N . ASP A 1 115 ? 30.268 11.053 -16.156 1.00 24.93 114 ASP A N 1
ATOM 1720 C CA . ASP A 1 115 ? 31.200 12.127 -16.455 1.00 31.22 114 ASP A CA 1
ATOM 1721 C C . ASP A 1 115 ? 30.790 13.458 -15.843 1.00 35.46 114 ASP A C 1
ATOM 1722 O O . ASP A 1 115 ? 31.527 14.440 -15.981 1.00 31.31 114 ASP A O 1
ATOM 1731 N N . TYR A 1 116 ? 29.646 13.521 -15.165 1.00 21.83 115 TYR A N 1
ATOM 1732 C CA . TYR A 1 116 ? 29.198 14.791 -14.611 1.00 20.29 115 TYR A CA 1
ATOM 1733 C C . TYR A 1 116 ? 30.045 15.172 -13.405 1.00 20.29 115 TYR A C 1
ATOM 1734 O O . TYR A 1 116 ? 30.353 14.336 -12.551 1.00 18.51 115 TYR A O 1
ATOM 1752 N N . GLN A 1 117 ? 30.398 16.455 -13.327 1.00 18.67 116 GLN A N 1
ATOM 1753 C CA . GLN A 1 117 ? 31.013 17.016 -12.133 1.00 21.56 116 GLN A CA 1
ATOM 1754 C C . GLN A 1 117 ? 30.366 18.359 -11.842 1.00 19.06 116 GLN A C 1
ATOM 1755 O O . GLN A 1 117 ? 29.997 19.091 -12.770 1.00 20.80 116 GLN A O 1
ATOM 1769 N N . LEU A 1 118 ? 30.214 18.665 -10.558 1.00 17.13 117 LEU A N 1
ATOM 1770 C CA . LEU A 1 118 ? 29.587 19.906 -10.143 1.00 15.77 117 LEU A CA 1
ATOM 1771 C C . LEU A 1 118 ? 30.359 21.104 -10.701 1.00 23.13 117 LEU A C 1
ATOM 1772 O O . LEU A 1 118 ? 31.585 21.055 -10.842 1.00 19.84 117 LEU A O 1
ATOM 1788 N N . PRO A 1 119 ? 29.671 22.201 -11.002 1.00 18.09 118 PRO A N 1
ATOM 1789 C CA . PRO A 1 119 ? 30.389 23.443 -11.310 1.00 20.03 118 PRO A CA 1
ATOM 1790 C C . PRO A 1 119 ? 31.223 23.869 -10.110 1.00 18.85 118 PRO A C 1
ATOM 1791 O O . PRO A 1 119 ? 30.950 23.499 -8.968 1.00 19.19 118 PRO A O 1
ATOM 1802 N N . ASN A 1 120 ? 32.266 24.649 -10.384 1.00 16.97 119 ASN A N 1
ATOM 1803 C CA . ASN A 1 120 ? 33.064 25.203 -9.301 1.00 17.80 119 ASN A CA 1
ATOM 1804 C C . ASN A 1 120 ? 32.178 26.054 -8.395 1.00 23.33 119 ASN A C 1
ATOM 1805 O O . ASN A 1 120 ? 31.248 26.720 -8.857 1.00 22.83 119 ASN A O 1
ATOM 1816 N N . GLY A 1 121 ? 32.469 26.025 -7.098 1.00 22.81 120 GLY A N 1
ATOM 1817 C CA . GLY A 1 121 ? 31.790 26.873 -6.145 1.00 29.16 120 GLY A CA 1
ATOM 1818 C C . GLY A 1 121 ? 30.773 26.195 -5.248 1.00 24.04 120 GLY A C 1
ATOM 1819 O O . GLY A 1 121 ? 30.057 26.895 -4.524 1.00 27.27 120 GLY A O 1
ATOM 1823 N N . THR A 1 122 ? 30.686 24.864 -5.264 1.00 25.24 121 THR A N 1
ATOM 1824 C CA . THR A 1 122 ? 29.769 24.154 -4.380 1.00 23.88 121 THR A CA 1
ATOM 1825 C C . THR A 1 122 ? 30.425 23.671 -3.094 1.00 21.93 121 THR A C 1
ATOM 1826 O O . THR A 1 122 ? 29.712 23.244 -2.187 1.00 21.41 121 THR A O 1
ATOM 1837 N N . GLU A 1 123 ? 31.756 23.736 -3.000 1.00 25.36 122 GLU A N 1
ATOM 1838 C CA . GLU A 1 123 ? 32.469 23.102 -1.896 1.00 33.07 122 GLU A CA 1
ATOM 1839 C C . GLU A 1 123 ? 32.058 23.680 -0.544 1.00 23.65 122 GLU A C 1
ATOM 1840 O O . GLU A 1 123 ? 31.932 22.940 0.439 1.00 28.86 122 GLU A O 1
ATOM 1852 N N . GLU A 1 124 ? 31.859 24.997 -0.467 1.00 22.85 123 GLU A N 1
ATOM 1853 C CA . GLU A 1 124 ? 31.498 25.607 0.807 1.00 26.32 123 GLU A CA 1
ATOM 1854 C C . GLU A 1 124 ? 30.121 25.150 1.266 1.00 23.98 123 GLU A C 1
ATOM 1855 O O . GLU A 1 124 ? 29.915 24.873 2.455 1.00 24.91 123 GLU A O 1
ATOM 1867 N N . PHE A 1 125 ? 29.166 25.063 0.338 1.00 21.73 124 PHE A N 1
ATOM 1868 C CA . PHE A 1 125 ? 27.826 24.612 0.690 1.00 19.81 124 PHE A CA 1
ATOM 1869 C C . PHE A 1 125 ? 27.840 23.169 1.175 1.00 16.68 124 PHE A C 1
ATOM 1870 O O . PHE A 1 125 ? 27.235 22.839 2.200 1.00 18.68 124 PHE A O 1
ATOM 1887 N N . THR A 1 126 ? 28.510 22.279 0.443 1.00 19.08 125 THR A N 1
ATOM 1888 C CA . THR A 1 126 ? 28.495 20.879 0.841 1.00 22.82 125 THR A CA 1
ATOM 1889 C C . THR A 1 126 ? 29.191 20.697 2.183 1.00 23.46 125 THR A C 1
ATOM 1890 O O . THR A 1 126 ? 28.754 19.891 3.011 1.00 26.86 125 THR A O 1
ATOM 1901 N N . ALA A 1 127 ? 30.254 21.465 2.429 1.00 23.34 126 ALA A N 1
ATOM 1902 C CA . ALA A 1 127 ? 30.906 21.425 3.735 1.00 26.93 126 ALA A CA 1
ATOM 1903 C C . ALA A 1 127 ? 29.944 21.856 4.836 1.00 21.85 126 ALA A C 1
ATOM 1904 O O . ALA A 1 127 ? 29.905 21.248 5.909 1.00 28.63 126 ALA A O 1
ATOM 1911 N N . GLN A 1 128 ? 29.151 22.898 4.580 1.00 23.60 127 GLN A N 1
ATOM 1912 C CA . GLN A 1 128 ? 28.215 23.382 5.591 1.00 25.06 127 GLN A CA 1
ATOM 1913 C C . GLN A 1 128 ? 27.097 22.377 5.847 1.00 24.88 127 GLN A C 1
ATOM 1914 O O . GLN A 1 128 ? 26.677 22.189 6.996 1.00 26.16 127 GLN A O 1
ATOM 1928 N N . VAL A 1 129 ? 26.593 21.725 4.796 1.00 21.53 128 VAL A N 1
ATOM 1929 C CA . VAL A 1 129 ? 25.536 20.740 4.991 1.00 23.35 128 VAL A CA 1
ATOM 1930 C C . VAL A 1 129 ? 26.047 19.550 5.797 1.00 27.81 128 VAL A C 1
ATOM 1931 O O . VAL A 1 129 ? 25.322 18.995 6.638 1.00 24.73 128 VAL A O 1
ATOM 1944 N N . LYS A 1 130 ? 27.287 19.131 5.552 1.00 27.17 129 LYS A N 1
ATOM 1945 C CA . LYS A 1 130 ? 27.869 18.027 6.305 1.00 30.92 129 LYS A CA 1
ATOM 1946 C C . LYS A 1 130 ? 27.912 18.313 7.798 1.00 31.22 129 LYS A C 1
ATOM 1947 O O . LYS A 1 130 ? 27.972 17.372 8.595 1.00 35.09 129 LYS A O 1
ATOM 1966 N N . LYS A 1 131 ? 27.884 19.584 8.196 1.00 28.83 130 LYS A N 1
ATOM 1967 C CA . LYS A 1 131 ? 27.939 19.941 9.606 1.00 27.68 130 LYS A CA 1
ATOM 1968 C C . LYS A 1 131 ? 26.571 19.964 10.269 1.00 27.81 130 LYS A C 1
ATOM 1969 O O . LYS A 1 131 ? 26.501 20.118 11.496 1.00 27.57 130 LYS A O 1
ATOM 1988 N N . LEU A 1 132 ? 25.490 19.800 9.505 1.00 25.06 131 LEU A N 1
ATOM 1989 C CA . LEU A 1 132 ? 24.149 19.848 10.074 1.00 22.03 131 LEU A CA 1
ATOM 1990 C C . LEU A 1 132 ? 23.786 18.533 10.753 1.00 22.47 131 LEU A C 1
ATOM 1991 O O . LEU A 1 132 ? 24.211 17.453 10.339 1.00 26.74 131 LEU A O 1
ATOM 2007 N N . GLU A 1 133 ? 22.978 18.638 11.804 1.00 30.50 132 GLU A N 1
ATOM 2008 C CA . GLU A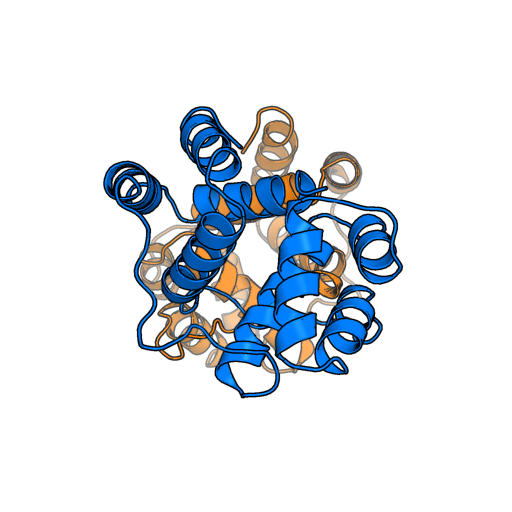 1 133 ? 22.448 17.454 12.459 1.00 33.86 132 GLU A CA 1
ATOM 2009 C C . GLU A 1 133 ? 21.402 16.784 11.570 1.00 29.26 132 GLU A C 1
ATOM 2010 O O . GLU A 1 133 ? 20.839 17.391 10.657 1.00 25.22 132 GLU A O 1
ATOM 2022 N N . PHE A 1 134 ? 21.141 15.505 11.850 1.00 26.05 133 PHE A N 1
ATOM 2023 C CA . PHE A 1 134 ? 20.192 14.760 11.031 1.00 27.53 133 PHE A CA 1
ATOM 2024 C C . PHE A 1 134 ? 18.827 15.436 11.016 1.00 27.08 133 PHE A C 1
ATOM 2025 O O . PHE A 1 134 ? 18.215 15.591 9.951 1.00 26.16 133 PHE A O 1
ATOM 2042 N N . ASP A 1 135 ? 18.340 15.872 12.178 1.00 23.78 134 ASP A N 1
ATOM 2043 C CA . ASP A 1 135 ? 17.038 16.527 12.226 1.00 23.71 134 ASP A CA 1
ATOM 2044 C C . ASP A 1 135 ? 17.035 17.798 11.385 1.00 24.21 134 ASP A C 1
ATOM 2045 O O . ASP A 1 135 ? 16.032 18.124 10.737 1.00 24.39 134 ASP A O 1
ATOM 2054 N N . GLN A 1 136 ? 18.149 18.527 11.383 1.00 24.35 135 GLN A N 1
ATOM 2055 C CA . GLN A 1 136 ? 18.235 19.732 10.565 1.00 18.50 135 GLN A CA 1
ATOM 2056 C C . GLN A 1 136 ? 18.194 19.395 9.082 1.00 20.78 135 GLN A C 1
ATOM 2057 O O . GLN A 1 136 ? 17.623 20.148 8.289 1.00 22.33 135 GLN A O 1
ATOM 2071 N N . ARG A 1 137 ? 18.792 18.268 8.688 1.00 18.53 136 ARG A N 1
ATOM 2072 C CA . ARG A 1 137 ? 18.773 17.888 7.274 1.00 17.15 136 ARG A CA 1
ATOM 2073 C C . ARG A 1 137 ? 17.385 17.424 6.839 1.00 17.51 136 ARG A C 1
ATOM 2074 O O . ARG A 1 137 ? 17.000 17.638 5.685 1.00 18.49 136 ARG A O 1
ATOM 2095 N N . LEU A 1 138 ? 16.627 16.790 7.739 1.00 20.05 137 LEU A N 1
ATOM 2096 C CA . LEU A 1 138 ? 15.244 16.447 7.426 1.00 18.68 137 LEU A CA 1
ATOM 2097 C C . LEU A 1 138 ? 14.411 17.700 7.209 1.00 22.40 137 LEU A C 1
ATOM 2098 O O . LEU A 1 138 ? 13.623 17.781 6.261 1.00 21.39 137 LEU A O 1
ATOM 2114 N N . ASN A 1 139 ? 14.562 18.689 8.090 1.00 19.98 138 ASN A N 1
ATOM 2115 C CA . ASN A 1 139 ? 13.804 19.926 7.959 1.00 21.74 138 ASN A CA 1
ATOM 2116 C C . ASN A 1 139 ? 14.227 20.697 6.715 1.00 16.74 138 ASN A C 1
ATOM 2117 O O . ASN A 1 139 ? 13.382 21.301 6.041 1.00 19.78 138 ASN A O 1
ATOM 2128 N N . PHE A 1 140 ? 15.526 20.693 6.403 1.00 17.84 139 PHE A N 1
ATOM 2129 C CA . PHE A 1 140 ? 16.009 21.247 5.141 1.00 16.37 139 PHE A CA 1
ATOM 2130 C C . PHE A 1 140 ? 15.238 20.662 3.962 1.00 17.82 139 PHE A C 1
ATOM 2131 O O . PHE A 1 140 ? 14.716 21.395 3.116 1.00 16.81 139 PHE A O 1
ATOM 2148 N N . MET A 1 141 ? 15.153 19.329 3.892 1.00 17.74 140 MET A N 1
ATOM 2149 C CA . MET A 1 141 ? 14.513 18.698 2.739 1.00 17.37 140 MET A CA 1
ATOM 2150 C C . MET A 1 141 ? 13.023 19.025 2.679 1.00 18.28 140 MET A C 1
ATOM 2151 O O . MET A 1 141 ? 12.490 19.347 1.611 1.00 18.38 140 MET A O 1
ATOM 2165 N N . LEU A 1 142 ? 12.321 18.928 3.812 1.00 19.04 141 LEU A N 1
ATOM 2166 C CA . LEU A 1 142 ? 10.894 19.230 3.820 1.00 20.38 141 LEU A CA 1
ATOM 2167 C C . LEU A 1 142 ? 10.632 20.658 3.372 1.00 19.28 141 LEU A C 1
ATOM 2168 O O . LEU A 1 142 ? 9.700 20.918 2.605 1.00 22.12 141 LEU A O 1
ATOM 2184 N N . THR A 1 143 ? 11.458 21.601 3.828 1.00 15.60 142 THR A N 1
ATOM 2185 C CA . THR A 1 143 ? 11.272 22.989 3.429 1.00 15.95 142 THR A CA 1
ATOM 2186 C C . THR A 1 143 ? 11.681 23.204 1.976 1.00 17.70 142 THR A C 1
ATOM 2187 O O . THR A 1 143 ? 11.009 23.940 1.240 1.00 21.62 142 THR A O 1
ATOM 2198 N N . ALA A 1 144 ? 12.756 22.549 1.534 1.00 19.32 143 ALA A N 1
ATOM 2199 C CA . ALA A 1 144 ? 13.260 22.771 0.182 1.00 18.14 143 ALA A CA 1
ATOM 2200 C C . ALA A 1 144 ? 12.268 22.286 -0.868 1.00 17.32 143 ALA A C 1
ATOM 2201 O O . ALA A 1 144 ? 11.994 22.992 -1.851 1.00 18.62 143 ALA A O 1
ATOM 2208 N N . VAL A 1 145 ? 11.723 21.079 -0.695 1.00 18.21 144 VAL A N 1
ATOM 2209 C CA . VAL A 1 145 ? 10.841 20.536 -1.730 1.00 17.60 144 VAL A CA 1
ATOM 2210 C C . VAL A 1 145 ? 9.539 21.315 -1.777 1.00 18.48 144 VAL A C 1
ATOM 2211 O O . VAL A 1 145 ? 8.926 21.448 -2.842 1.00 21.27 144 VAL A O 1
ATOM 2224 N N . GLN A 1 146 ? 9.087 21.838 -0.631 1.00 17.55 145 GLN A N 1
ATOM 2225 C CA . GLN A 1 146 ? 7.876 22.650 -0.623 1.00 25.25 145 GLN A CA 1
ATOM 2226 C C . GLN A 1 146 ? 8.104 23.987 -1.316 1.00 28.21 145 GLN A C 1
ATOM 2227 O O . GLN A 1 146 ? 7.189 24.510 -1.967 1.00 31.75 145 GLN A O 1
ATOM 2241 N N . ALA A 1 147 ? 9.310 24.540 -1.206 1.00 23.86 146 ALA A N 1
ATOM 2242 C CA . ALA A 1 147 ? 9.620 25.841 -1.788 1.00 33.05 146 ALA A CA 1
ATOM 2243 C C . ALA A 1 147 ? 9.838 25.778 -3.290 1.00 32.71 146 ALA A C 1
ATOM 2244 O O . ALA A 1 147 ? 9.829 26.823 -3.948 1.00 36.07 146 ALA A O 1
ATOM 2251 N N . MET A 1 148 ? 10.039 24.587 -3.847 1.00 30.32 147 MET A N 1
ATOM 2252 C CA . MET A 1 148 ? 10.195 24.460 -5.287 1.00 31.93 147 MET A CA 1
ATOM 2253 C C . MET A 1 148 ? 8.914 24.880 -5.993 1.00 31.95 147 MET A C 1
ATOM 2254 O O . MET A 1 148 ? 7.805 24.668 -5.498 1.00 40.71 147 MET A O 1
ATOM 2268 N N . GLY A 1 149 ? 9.078 25.485 -7.163 1.00 44.99 148 GLY A N 1
ATOM 2269 C CA . GLY A 1 149 ? 7.944 25.919 -7.958 1.00 55.67 148 GLY A CA 1
ATOM 2270 C C . GLY A 1 149 ? 7.713 27.416 -7.914 1.00 62.11 148 GLY A C 1
ATOM 2271 O O . GLY A 1 149 ? 6.907 27.947 -8.676 1.00 68.09 148 GLY A O 1
ATOM 2275 N N . VAL B 1 5 ? 12.662 21.227 19.507 1.00 44.94 4 VAL B N 1
ATOM 2276 C CA . VAL B 1 5 ? 11.318 21.553 19.045 1.00 36.92 4 VAL B CA 1
ATOM 2277 C C . VAL B 1 5 ? 11.129 23.068 18.974 1.00 45.27 4 VAL B C 1
ATOM 2278 O O . VAL B 1 5 ? 11.759 23.814 19.723 1.00 44.89 4 VAL B O 1
ATOM 2291 N N . ASP B 1 6 ? 10.259 23.521 18.076 1.00 42.35 5 ASP B N 1
ATOM 2292 C CA . ASP B 1 6 ? 9.978 24.945 17.982 1.00 53.97 5 ASP B CA 1
ATOM 2293 C C . ASP B 1 6 ? 9.146 25.392 19.185 1.00 54.34 5 ASP B C 1
ATOM 2294 O O . ASP B 1 6 ? 8.629 24.579 19.959 1.00 50.52 5 ASP B O 1
ATOM 2303 N N . GLU B 1 7 ? 9.024 26.711 19.344 1.00 50.55 6 GLU B N 1
ATOM 2304 C CA . GLU B 1 7 ? 8.306 27.244 20.496 1.00 54.18 6 GLU B CA 1
ATOM 2305 C C . GLU B 1 7 ? 6.826 26.885 20.455 1.00 48.75 6 GLU B C 1
ATOM 2306 O O . GLU B 1 7 ? 6.181 26.811 21.506 1.00 51.66 6 GLU B O 1
ATOM 2318 N N . SER B 1 8 ? 6.274 26.649 19.264 1.00 54.18 7 SER B N 1
ATOM 2319 C CA . SER B 1 8 ? 4.874 26.262 19.147 1.00 50.76 7 SER B CA 1
ATOM 2320 C C . SER B 1 8 ? 4.634 24.807 19.530 1.00 51.76 7 SER B C 1
ATOM 2321 O O . SER B 1 8 ? 3.497 24.444 19.848 1.00 60.63 7 SER B O 1
ATOM 2329 N N . THR B 1 9 ? 5.674 23.973 19.505 1.00 43.12 8 THR B N 1
ATOM 2330 C CA . THR B 1 9 ? 5.548 22.560 19.836 1.00 47.63 8 THR B CA 1
ATOM 2331 C C . THR B 1 9 ? 5.926 22.246 21.278 1.00 43.72 8 THR B C 1
ATOM 2332 O O . THR B 1 9 ? 5.479 21.224 21.811 1.00 37.84 8 THR B O 1
ATOM 2343 N N . ARG B 1 10 ? 6.722 23.101 21.916 1.00 38.32 9 ARG B N 1
ATOM 2344 C CA . ARG B 1 10 ? 7.193 22.839 23.274 1.00 42.03 9 ARG B CA 1
ATOM 2345 C C . ARG B 1 10 ? 6.068 22.563 24.264 1.00 33.44 9 ARG B C 1
ATOM 2346 O O . ARG B 1 10 ? 6.182 21.598 25.035 1.00 35.93 9 ARG B O 1
ATOM 2367 N N . PRO B 1 11 ? 4.979 23.337 24.303 1.00 35.57 10 PRO B N 1
ATOM 2368 C CA . PRO B 1 11 ? 3.930 23.049 25.298 1.00 36.83 10 PRO B CA 1
ATOM 2369 C C . PRO B 1 11 ? 3.412 21.621 25.241 1.00 36.66 10 PRO B C 1
ATOM 2370 O O . PRO B 1 11 ? 3.230 20.991 26.289 1.00 31.88 10 PRO B O 1
ATOM 2381 N N . ALA B 1 12 ? 3.171 21.089 24.041 1.00 32.00 11 ALA B N 1
ATOM 2382 C CA . ALA B 1 12 ? 2.677 19.722 23.929 1.00 30.08 11 ALA B CA 1
ATOM 2383 C C . ALA B 1 12 ? 3.715 18.722 24.422 1.00 22.41 11 ALA B C 1
ATOM 2384 O O . ALA B 1 12 ? 3.368 17.733 25.083 1.00 24.95 11 ALA B O 1
ATOM 2391 N N . LEU B 1 13 ? 4.990 18.952 24.104 1.00 23.03 12 LEU B N 1
ATOM 2392 C CA . LEU B 1 13 ? 6.042 18.040 24.545 1.00 25.37 12 LEU B CA 1
ATOM 2393 C C . LEU B 1 13 ? 6.117 17.995 26.066 1.00 31.56 12 LEU B C 1
ATOM 2394 O O . LEU B 1 13 ? 6.170 16.917 26.670 1.00 25.38 12 LEU B O 1
ATOM 2410 N N . GLU B 1 14 ? 6.118 19.165 26.707 1.00 29.34 13 GLU B N 1
ATOM 2411 C CA . GLU B 1 14 ? 6.204 19.198 28.163 1.00 31.01 13 GLU B CA 1
ATOM 2412 C C . GLU B 1 14 ? 4.980 18.555 28.799 1.00 26.12 13 GLU B C 1
ATOM 2413 O O . GLU B 1 14 ? 5.091 17.882 29.830 1.00 26.14 13 GLU B O 1
ATOM 2425 N N . ARG B 1 15 ? 3.801 18.738 28.195 1.00 25.73 14 ARG B N 1
ATOM 2426 C CA . ARG B 1 15 ? 2.604 18.075 28.693 1.00 26.96 14 ARG B CA 1
ATOM 2427 C C . ARG B 1 15 ? 2.722 16.565 28.539 1.00 23.19 14 ARG B C 1
ATOM 2428 O O . ARG B 1 15 ? 2.415 15.807 29.468 1.00 24.50 14 ARG B O 1
ATOM 2449 N N . PHE B 1 16 ? 3.169 16.111 27.366 1.00 21.74 15 PHE B N 1
ATOM 2450 C CA . PHE B 1 16 ? 3.343 14.680 27.144 1.00 17.75 15 PHE B CA 1
ATOM 2451 C C . PHE B 1 16 ? 4.275 14.078 28.183 1.00 19.43 15 PHE B C 1
ATOM 2452 O O . PHE B 1 16 ? 4.005 12.999 28.723 1.00 20.62 15 PHE B O 1
ATOM 2469 N N . GLN B 1 17 ? 5.374 14.769 28.482 1.00 21.11 16 GLN B N 1
ATOM 2470 C CA . GLN B 1 17 ? 6.381 14.213 29.378 1.00 19.86 16 GLN B CA 1
ATOM 2471 C C . GLN B 1 17 ? 5.882 14.094 30.808 1.00 21.30 16 GLN B C 1
ATOM 2472 O O . GLN B 1 17 ? 6.420 13.277 31.560 1.00 23.71 16 GLN B O 1
ATOM 2486 N N . ARG B 1 18 ? 4.855 14.859 31.188 1.00 22.11 17 ARG B N 1
ATOM 2487 C CA . ARG B 1 18 ? 4.317 14.814 32.544 1.00 25.16 17 ARG B CA 1
ATOM 2488 C C . ARG B 1 18 ? 3.285 13.713 32.759 1.00 21.37 17 ARG B C 1
ATOM 2489 O O . ARG B 1 18 ? 2.843 13.516 33.900 1.00 23.19 17 ARG B O 1
ATOM 2510 N N . PHE B 1 19 ? 2.869 12.999 31.712 1.00 19.77 18 PHE B N 1
ATOM 2511 C CA . PHE B 1 19 ? 1.984 11.869 31.898 1.00 16.83 18 PHE B CA 1
ATOM 2512 C C . PHE B 1 19 ? 2.739 10.698 32.532 1.00 17.55 18 PHE B C 1
ATOM 2513 O O . PHE B 1 19 ? 3.960 10.583 32.416 1.00 16.34 18 PHE B O 1
ATOM 2530 N N . ASP B 1 20 ? 1.984 9.812 33.180 1.00 19.36 19 ASP B N 1
ATOM 2531 C CA . ASP B 1 20 ? 2.572 8.583 33.697 1.00 17.53 19 ASP B CA 1
ATOM 2532 C C . ASP B 1 20 ? 3.085 7.722 32.543 1.00 20.51 19 ASP B C 1
ATOM 2533 O O . ASP B 1 20 ? 2.690 7.892 31.388 1.00 17.98 19 ASP B O 1
ATOM 2542 N N . VAL B 1 21 ? 3.956 6.769 32.887 1.00 19.79 20 VAL B N 1
ATOM 2543 C CA . VAL B 1 21 ? 4.647 5.969 31.869 1.00 17.74 20 VAL B CA 1
ATOM 2544 C C . VAL B 1 21 ? 3.654 5.244 30.968 1.00 18.81 20 VAL B C 1
ATOM 2545 O O . VAL B 1 21 ? 3.785 5.258 29.732 1.00 16.56 20 VAL B O 1
ATOM 2558 N N . ASP B 1 22 ? 2.685 4.541 31.561 1.00 18.53 21 ASP B N 1
ATOM 2559 C CA . ASP B 1 22 ? 1.764 3.758 30.748 1.00 15.77 21 ASP B CA 1
ATOM 2560 C C . ASP B 1 22 ? 0.945 4.655 29.829 1.00 19.17 21 ASP B C 1
ATOM 2561 O O . ASP B 1 22 ? 0.628 4.266 28.698 1.00 15.20 21 ASP B O 1
ATOM 2570 N N . THR B 1 23 ? 0.594 5.859 30.296 1.00 16.77 22 THR B N 1
ATOM 2571 C CA . THR B 1 23 ? -0.119 6.793 29.445 1.00 15.76 22 THR B CA 1
ATOM 2572 C C . THR B 1 23 ? 0.755 7.261 28.282 1.00 16.50 22 THR B C 1
ATOM 2573 O O . THR B 1 23 ? 0.266 7.419 27.157 1.00 15.54 22 THR B O 1
ATOM 2584 N N . GLN B 1 24 ? 2.046 7.488 28.530 1.00 15.78 23 GLN B N 1
ATOM 2585 C CA . GLN B 1 24 ? 2.941 7.854 27.429 1.00 14.47 23 GLN B CA 1
ATOM 2586 C C . GLN B 1 24 ? 3.009 6.753 26.385 1.00 14.44 23 GLN B C 1
ATOM 2587 O O . GLN B 1 24 ? 2.970 7.032 25.180 1.00 14.38 23 GLN B O 1
ATOM 2601 N N . LEU B 1 25 ? 3.112 5.496 26.820 1.00 12.63 24 LEU B N 1
ATOM 2602 C CA . LEU B 1 25 ? 3.141 4.387 25.870 1.00 15.56 24 LEU B CA 1
ATOM 2603 C C . LEU B 1 25 ? 1.878 4.365 25.020 1.00 15.23 24 LEU B C 1
ATOM 2604 O O . LEU B 1 25 ? 1.934 4.195 23.795 1.00 13.81 24 LEU B O 1
ATOM 2620 N N . ALA B 1 26 ? 0.717 4.525 25.661 1.00 13.29 25 ALA B N 1
ATOM 2621 C CA . ALA B 1 26 ? -0.538 4.487 24.920 1.00 17.80 25 ALA B CA 1
ATOM 2622 C C . ALA B 1 26 ? -0.622 5.639 23.930 1.00 16.50 25 ALA B C 1
ATOM 2623 O O . ALA B 1 26 ? -1.065 5.456 22.792 1.00 16.59 25 ALA B O 1
ATOM 2630 N N . LEU B 1 27 ? -0.199 6.836 24.344 1.00 14.07 26 LEU B N 1
ATOM 2631 C CA . LEU B 1 27 ? -0.260 7.987 23.460 1.00 15.81 26 LEU B CA 1
ATOM 2632 C C . LEU B 1 27 ? 0.705 7.829 22.289 1.00 16.35 26 LEU B C 1
ATOM 2633 O O . LEU B 1 27 ? 0.401 8.250 21.163 1.00 16.63 26 LEU B O 1
ATOM 2649 N N . LEU B 1 28 ? 1.867 7.223 22.532 1.00 14.13 27 LEU B N 1
ATOM 2650 C CA . LEU B 1 28 ? 2.791 6.945 21.433 1.00 14.65 27 LEU B CA 1
ATOM 2651 C C . LEU B 1 28 ? 2.152 5.994 20.425 1.00 14.23 27 LEU B C 1
ATOM 2652 O O . LEU B 1 28 ? 2.335 6.146 19.205 1.00 13.87 27 LEU B O 1
ATOM 2668 N N . TRP B 1 29 ? 1.405 5.008 20.906 1.00 14.38 28 TRP B N 1
ATOM 2669 C CA . TRP B 1 29 ? 0.758 4.068 20.004 1.00 14.86 28 TRP B CA 1
ATOM 2670 C C . TRP B 1 29 ? -0.289 4.775 19.150 1.00 15.10 28 TRP B C 1
ATOM 2671 O O . TRP B 1 29 ? -0.325 4.600 17.933 1.00 15.87 28 TRP B O 1
ATOM 2692 N N . TYR B 1 30 ? -1.154 5.577 19.779 1.00 16.52 29 TYR B N 1
ATOM 2693 C CA . TYR B 1 30 ? -2.141 6.325 19.010 1.00 17.19 29 TYR B CA 1
ATOM 2694 C C . TYR B 1 30 ? -1.459 7.320 18.074 1.00 15.97 29 TYR B C 1
ATOM 2695 O O . TYR B 1 30 ? -1.931 7.554 16.955 1.00 17.50 29 TYR B O 1
ATOM 2713 N N . GLY B 1 31 ? -0.348 7.919 18.514 1.00 16.42 30 GLY B N 1
ATOM 2714 C CA . GLY B 1 31 ? 0.398 8.794 17.633 1.00 15.88 30 GLY B CA 1
ATOM 2715 C C . GLY B 1 31 ? 0.925 8.062 16.417 1.00 17.56 30 GLY B C 1
ATOM 2716 O O . GLY B 1 31 ? 0.914 8.598 15.303 1.00 19.93 30 GLY B O 1
ATOM 2720 N N . TYR B 1 32 ? 1.390 6.824 16.608 1.00 15.04 31 TYR B N 1
ATOM 2721 C CA . TYR B 1 32 ? 1.853 6.024 15.481 1.00 17.33 31 TYR B CA 1
ATOM 2722 C C . TYR B 1 32 ? 0.724 5.778 14.490 1.00 17.68 31 TYR B C 1
ATOM 2723 O O . TYR B 1 32 ? 0.899 5.933 13.277 1.00 17.43 31 TYR B O 1
ATOM 2741 N N . LEU B 1 33 ? -0.445 5.368 14.988 1.00 17.26 32 LEU B N 1
ATOM 2742 C CA . LEU B 1 33 ? -1.568 5.119 14.089 1.00 19.49 32 LEU B CA 1
ATOM 2743 C C . LEU B 1 33 ? -1.958 6.380 13.325 1.00 19.74 32 LEU B C 1
ATOM 2744 O O . LEU B 1 33 ? -2.375 6.297 12.165 1.00 20.52 32 LEU B O 1
ATOM 2760 N N . ASP B 1 34 ? -1.803 7.551 13.937 1.00 16.54 33 ASP B N 1
ATOM 2761 C CA . ASP B 1 34 ? -2.156 8.792 13.256 1.00 20.58 33 ASP B CA 1
ATOM 2762 C C . ASP B 1 34 ? -1.160 9.114 12.151 1.00 21.77 33 ASP B C 1
ATOM 2763 O O . ASP B 1 34 ? -1.557 9.566 11.070 1.00 23.32 33 ASP B O 1
ATOM 2772 N N . LEU B 1 35 ? 0.134 8.878 12.404 1.00 16.90 34 LEU B N 1
ATOM 2773 C CA . LEU B 1 35 ? 1.197 9.213 11.460 1.00 17.08 34 LEU B CA 1
ATOM 2774 C C . LEU B 1 35 ? 1.421 8.133 10.414 1.00 18.98 34 LEU B C 1
ATOM 2775 O O . LEU B 1 35 ? 1.958 8.437 9.341 1.00 20.73 34 LEU B O 1
ATOM 2791 N N . LYS B 1 36 ? 1.019 6.894 10.704 1.00 17.52 35 LYS B N 1
ATOM 2792 C CA . LYS B 1 36 ? 1.403 5.734 9.908 1.00 16.67 35 LYS B CA 1
ATOM 2793 C C . LYS B 1 36 ? 1.232 5.924 8.410 1.00 19.58 35 LYS B C 1
ATOM 2794 O O . LYS B 1 36 ? 2.172 5.601 7.661 1.00 20.11 35 LYS B O 1
ATOM 2813 N N . PRO B 1 37 ? 0.102 6.418 7.899 1.00 19.54 36 PRO B N 1
ATOM 2814 C CA . PRO B 1 37 ? -0.032 6.556 6.438 1.00 21.06 36 PRO B CA 1
ATOM 2815 C C . PRO B 1 37 ? 1.060 7.396 5.803 1.00 23.19 36 PRO B C 1
ATOM 2816 O O . PRO B 1 37 ? 1.334 7.226 4.607 1.00 32.13 36 PRO B O 1
ATOM 2827 N N . GLN B 1 38 ? 1.688 8.297 6.553 1.00 21.40 37 GLN B N 1
ATOM 2828 C CA . GLN B 1 38 ? 2.686 9.207 6.014 1.00 30.14 37 GLN B CA 1
ATOM 2829 C C . GLN B 1 38 ? 4.114 8.771 6.300 1.00 20.38 37 GLN B C 1
ATOM 2830 O O . GLN B 1 38 ? 5.047 9.512 5.975 1.00 25.43 37 GLN B O 1
ATOM 2844 N N . LEU B 1 39 ? 4.308 7.597 6.900 1.00 18.16 38 LEU B N 1
ATOM 2845 C CA . LEU B 1 39 ? 5.628 7.124 7.278 1.00 17.20 38 LEU B CA 1
ATOM 2846 C C . LEU B 1 39 ? 6.052 5.971 6.384 1.00 18.62 38 LEU B C 1
ATOM 2847 O O . LEU B 1 39 ? 5.251 5.080 6.078 1.00 21.96 38 LEU B O 1
ATOM 2863 N N . ASN B 1 40 ? 7.300 5.997 5.966 1.00 16.14 39 ASN B N 1
ATOM 2864 C CA . ASN B 1 40 ? 7.879 4.830 5.317 1.00 16.46 39 ASN B CA 1
ATOM 2865 C C . ASN B 1 40 ? 8.262 3.807 6.381 1.00 14.73 39 ASN B C 1
ATOM 2866 O O . ASN B 1 40 ? 8.889 4.170 7.377 1.00 14.95 39 ASN B O 1
ATOM 2877 N N . PRO B 1 41 ? 7.903 2.537 6.205 1.00 13.31 40 PRO B N 1
ATOM 2878 C CA . PRO B 1 41 ? 8.143 1.557 7.271 1.00 16.86 40 PRO B CA 1
ATOM 2879 C C . PRO B 1 41 ? 9.622 1.359 7.577 1.00 16.19 40 PRO B C 1
ATOM 2880 O O . PRO B 1 41 ? 10.476 1.371 6.689 1.00 15.39 40 PRO B O 1
ATOM 2891 N N . ALA B 1 42 ? 9.906 1.140 8.857 1.00 16.42 41 ALA B N 1
ATOM 2892 C CA . ALA B 1 42 ? 11.219 0.697 9.288 1.00 17.46 41 ALA B CA 1
ATOM 2893 C C . ALA B 1 42 ? 11.450 -0.730 8.805 1.00 15.78 41 ALA B C 1
ATOM 2894 O O . ALA B 1 42 ? 10.494 -1.458 8.522 1.00 16.15 41 ALA B O 1
ATOM 2901 N N . PRO B 1 43 ? 12.720 -1.166 8.711 1.00 16.61 42 PRO B N 1
ATOM 2902 C CA . PRO B 1 43 ? 13.957 -0.465 9.068 1.00 14.39 42 PRO B CA 1
ATOM 2903 C C . PRO B 1 43 ? 14.470 0.472 7.983 1.00 14.11 42 PRO B C 1
ATOM 2904 O O . PRO B 1 43 ? 13.930 0.497 6.875 1.00 17.15 42 PRO B O 1
ATOM 2915 N N . PRO B 1 44 ? 15.503 1.255 8.305 1.00 16.13 43 PRO B N 1
ATOM 2916 C CA . PRO B 1 44 ? 16.117 2.111 7.283 1.00 17.65 43 PRO B CA 1
ATOM 2917 C C . PRO B 1 44 ? 16.845 1.276 6.251 1.00 18.46 43 PRO B C 1
ATOM 2918 O O . PRO B 1 44 ? 16.888 0.045 6.359 1.00 19.50 43 PRO B O 1
ATOM 2929 N N . ASN B 1 45 ? 17.425 1.932 5.248 1.00 17.01 44 ASN B N 1
ATOM 2930 C CA . ASN B 1 45 ? 18.116 1.205 4.193 1.00 19.07 44 ASN B CA 1
ATOM 2931 C C . ASN B 1 45 ? 19.272 0.386 4.754 1.00 18.96 44 ASN B C 1
ATOM 2932 O O . ASN B 1 45 ? 19.530 -0.732 4.292 1.00 21.71 44 ASN B O 1
ATOM 2943 N N . SER B 1 46 ? 19.967 0.917 5.750 1.00 17.57 45 SER B N 1
ATOM 2944 C CA . SER B 1 46 ? 21.141 0.256 6.316 1.00 19.94 45 SER B CA 1
ATOM 2945 C C . SER B 1 46 ? 20.709 -0.909 7.199 1.00 26.48 45 SER B C 1
ATOM 2946 O O . SER B 1 46 ? 20.138 -0.701 8.272 1.00 24.91 45 SER B O 1
ATOM 2954 N N . VAL B 1 47 ? 21.017 -2.134 6.761 1.00 37.31 46 VAL B N 1
ATOM 2955 C CA . VAL B 1 47 ? 20.679 -3.319 7.545 1.00 44.69 46 VAL B CA 1
ATOM 2956 C C . VAL B 1 47 ? 21.402 -3.314 8.885 1.00 33.49 46 VAL B C 1
ATOM 2957 O O . VAL B 1 47 ? 20.908 -3.879 9.867 1.00 50.31 46 VAL B O 1
ATOM 2970 N N . ASP B 1 48 ? 22.575 -2.687 8.949 1.00 40.18 47 ASP B N 1
ATOM 2971 C CA . ASP B 1 48 ? 23.403 -2.705 10.148 1.00 42.50 47 ASP B CA 1
ATOM 2972 C C . ASP B 1 48 ? 22.979 -1.681 11.197 1.00 37.54 47 ASP B C 1
ATOM 2973 O O . ASP B 1 48 ? 23.747 -1.428 12.130 1.00 37.65 47 ASP B O 1
ATOM 2982 N N . THR B 1 49 ? 21.794 -1.090 11.075 1.00 29.95 48 THR B N 1
ATOM 2983 C CA . THR B 1 49 ? 21.391 -0.057 12.020 1.00 34.18 48 THR B CA 1
ATOM 2984 C C . THR B 1 49 ? 21.423 -0.607 13.444 1.00 34.07 48 THR B C 1
ATOM 2985 O O . THR B 1 49 ? 20.862 -1.678 13.703 1.00 28.08 48 THR B O 1
ATOM 2996 N N . PRO B 1 50 ? 22.067 0.086 14.394 1.00 29.81 49 PRO B N 1
ATOM 2997 C CA . PRO B 1 50 ? 22.034 -0.385 15.790 1.00 31.21 49 PRO B CA 1
ATOM 2998 C C . PRO B 1 50 ? 20.638 -0.406 16.385 1.00 19.20 49 PRO B C 1
ATOM 2999 O O . PRO B 1 50 ? 20.444 -1.018 17.438 1.00 23.10 49 PRO B O 1
ATOM 3010 N N . ALA B 1 51 ? 19.659 0.238 15.749 1.00 19.33 50 ALA B N 1
ATOM 3011 C CA . ALA B 1 51 ? 18.293 0.160 16.250 1.00 18.36 50 ALA B CA 1
ATOM 3012 C C . ALA B 1 51 ? 17.775 -1.276 16.214 1.00 19.24 50 ALA B C 1
ATOM 3013 O O . ALA B 1 51 ? 17.022 -1.695 17.097 1.00 20.20 50 ALA B O 1
ATOM 3020 N N . ARG B 1 52 ? 18.169 -2.048 15.192 1.00 21.18 51 ARG B N 1
ATOM 3021 C CA . ARG B 1 52 ? 17.650 -3.407 15.063 1.00 22.11 51 ARG B CA 1
ATOM 3022 C C . ARG B 1 52 ? 18.097 -4.283 16.230 1.00 22.18 51 ARG B C 1
ATOM 3023 O O . ARG B 1 52 ? 17.328 -5.123 16.708 1.00 24.13 51 ARG B O 1
ATOM 3044 N N . ALA B 1 53 ? 19.334 -4.101 16.700 1.00 21.53 52 ALA B N 1
ATOM 3045 C CA . ALA B 1 53 ? 19.828 -4.892 17.826 1.00 26.08 52 ALA B CA 1
ATOM 3046 C C . ALA B 1 53 ? 19.022 -4.615 19.087 1.00 26.37 52 ALA B C 1
ATOM 3047 O O . ALA B 1 53 ? 18.633 -5.541 19.812 1.00 23.24 52 ALA B O 1
ATOM 3054 N N . VAL B 1 54 ? 18.765 -3.336 19.378 1.00 22.12 53 VAL B N 1
ATOM 3055 C CA . VAL B 1 54 ? 17.945 -2.998 20.536 1.00 21.78 53 VAL B CA 1
ATOM 3056 C C . VAL B 1 54 ? 16.551 -3.592 20.392 1.00 19.39 53 VAL B C 1
ATOM 3057 O O . VAL B 1 54 ? 15.996 -4.153 21.343 1.00 20.79 53 VAL B O 1
ATOM 3070 N N . PHE B 1 55 ? 15.952 -3.477 19.200 1.00 18.39 54 PHE B N 1
ATOM 3071 C CA . PHE B 1 55 ? 14.635 -4.057 18.983 1.00 17.13 54 PHE B CA 1
ATOM 3072 C C . PHE B 1 55 ? 14.649 -5.565 19.207 1.00 17.53 54 PHE B C 1
ATOM 3073 O O . PHE B 1 55 ? 13.756 -6.113 19.865 1.00 20.10 54 PHE B O 1
ATOM 3090 N N . ASP B 1 56 ? 15.662 -6.251 18.674 1.00 20.83 55 ASP B N 1
ATOM 3091 C CA . ASP B 1 56 ? 15.721 -7.706 18.804 1.00 20.16 55 ASP B CA 1
ATOM 3092 C C . ASP B 1 56 ? 15.904 -8.148 20.251 1.00 26.48 55 ASP B C 1
ATOM 3093 O O . ASP B 1 56 ? 15.417 -9.218 20.630 1.00 26.67 55 ASP B O 1
ATOM 3102 N N . HIS B 1 57 ? 16.597 -7.355 21.072 1.00 20.92 56 HIS B N 1
ATOM 3103 C CA . HIS B 1 57 ? 16.658 -7.666 22.499 1.00 27.07 56 HIS B CA 1
ATOM 3104 C C . HIS B 1 57 ? 15.264 -7.660 23.119 1.00 25.82 56 HIS B C 1
ATOM 3105 O O . HIS B 1 57 ? 14.937 -8.512 23.956 1.00 26.66 56 HIS B O 1
ATOM 3119 N N . ILE B 1 58 ? 14.418 -6.711 22.717 1.00 20.52 57 ILE B N 1
ATOM 3120 C CA . ILE B 1 58 ? 13.074 -6.645 23.272 1.00 28.03 57 ILE B CA 1
ATOM 3121 C C . ILE B 1 58 ? 12.204 -7.753 22.690 1.00 22.99 57 ILE B C 1
ATOM 3122 O O . ILE B 1 58 ? 11.402 -8.368 23.402 1.00 25.22 57 ILE B O 1
ATOM 3138 N N . GLN B 1 59 ? 12.361 -8.040 21.397 1.00 27.57 58 GLN B N 1
ATOM 3139 C CA . GLN B 1 59 ? 11.497 -9.019 20.743 1.00 22.52 58 GLN B CA 1
ATOM 3140 C C . GLN B 1 59 ? 11.661 -10.413 21.343 1.00 27.82 58 GLN B C 1
ATOM 3141 O O . GLN B 1 59 ? 10.696 -11.186 21.385 1.00 29.10 58 GLN B O 1
ATOM 3155 N N . ASP B 1 60 ? 12.860 -10.753 21.811 1.00 33.89 59 ASP B N 1
ATOM 3156 C CA . ASP B 1 60 ? 13.117 -12.091 22.337 1.00 29.37 59 ASP B CA 1
ATOM 3157 C C . ASP B 1 60 ? 12.582 -12.300 23.748 1.00 37.81 59 ASP B C 1
ATOM 3158 O O . ASP B 1 60 ? 12.723 -13.401 24.289 1.00 37.30 59 ASP B O 1
ATOM 3167 N N . LEU B 1 61 ? 11.971 -11.291 24.355 1.00 31.95 60 LEU B N 1
ATOM 3168 C CA . LEU B 1 61 ? 11.444 -11.404 25.705 1.00 26.61 60 LEU B CA 1
ATOM 3169 C C . LEU B 1 61 ? 10.024 -11.958 25.692 1.00 26.48 60 LEU B C 1
ATOM 3170 O O . LEU B 1 61 ? 9.338 -11.967 24.666 1.00 29.54 60 LEU B O 1
ATOM 3186 N N . SER B 1 62 ? 9.579 -12.418 26.861 1.00 25.63 61 SER B N 1
ATOM 3187 C CA . SER B 1 62 ? 8.179 -12.768 27.032 1.00 26.79 61 SER B CA 1
ATOM 3188 C C . SER B 1 62 ? 7.314 -11.514 26.922 1.00 30.34 61 SER B C 1
ATOM 3189 O O . SER B 1 62 ? 7.794 -10.385 27.050 1.00 32.53 61 SER B O 1
ATOM 3197 N N . GLN B 1 63 ? 6.016 -11.723 26.687 1.00 30.50 62 GLN B N 1
ATOM 3198 C CA . GLN B 1 63 ? 5.119 -10.592 26.467 1.00 28.78 62 GLN B CA 1
ATOM 3199 C C . GLN B 1 63 ? 5.118 -9.636 27.656 1.00 35.19 62 GLN B C 1
ATOM 3200 O O . GLN B 1 63 ? 5.165 -8.411 27.478 1.00 25.74 62 GLN B O 1
ATOM 3214 N N . GLN B 1 64 ? 5.055 -10.170 28.879 1.00 27.94 63 GLN B N 1
ATOM 3215 C CA . GLN B 1 64 ? 5.107 -9.308 30.056 1.00 32.45 63 GLN B CA 1
ATOM 3216 C C . GLN B 1 64 ? 6.452 -8.596 30.157 1.00 25.11 63 GLN B C 1
ATOM 3217 O O . GLN B 1 64 ? 6.518 -7.432 30.572 1.00 28.47 63 GLN B O 1
ATOM 3231 N N . GLU B 1 65 ? 7.538 -9.281 29.795 1.00 23.90 64 GLU B N 1
ATOM 3232 C CA . GLU B 1 65 ? 8.856 -8.664 29.842 1.00 23.26 64 GLU B CA 1
ATOM 3233 C C . GLU B 1 65 ? 9.018 -7.611 28.751 1.00 20.30 64 GLU B C 1
ATOM 3234 O O . GLU B 1 65 ? 9.729 -6.619 28.953 1.00 19.92 64 GLU B O 1
ATOM 3246 N N . GLN B 1 66 ? 8.398 -7.831 27.588 1.00 27.29 65 GLN B N 1
ATOM 3247 C CA . GLN B 1 66 ? 8.379 -6.808 26.545 1.00 22.07 65 GLN B CA 1
ATOM 3248 C C . GLN B 1 66 ? 7.685 -5.546 27.034 1.00 20.26 65 GLN B C 1
ATOM 3249 O O . GLN B 1 66 ? 8.149 -4.427 26.769 1.00 18.20 65 GLN B O 1
ATOM 3263 N N . LEU B 1 67 ? 6.547 -5.703 27.710 1.00 20.36 66 LEU B N 1
ATOM 3264 C CA . LEU B 1 67 ? 5.865 -4.555 28.287 1.00 17.11 66 LEU B CA 1
ATOM 3265 C 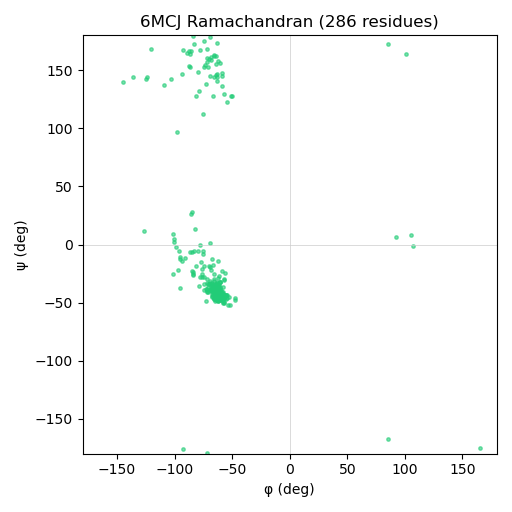C . LEU B 1 67 ? 6.775 -3.831 29.265 1.00 20.35 66 LEU B C 1
ATOM 3266 O O . LEU B 1 67 ? 6.888 -2.600 29.240 1.00 18.65 66 LEU B O 1
ATOM 3282 N N . GLN B 1 68 ? 7.450 -4.584 30.136 1.00 18.73 67 GLN B N 1
ATOM 3283 C CA . GLN B 1 68 ? 8.307 -3.945 31.128 1.00 24.53 67 GLN B CA 1
ATOM 3284 C C . GLN B 1 68 ? 9.486 -3.244 30.466 1.00 19.98 67 GLN B C 1
ATOM 3285 O O . GLN B 1 68 ? 9.875 -2.148 30.884 1.00 21.13 67 GLN B O 1
ATOM 3299 N N . ALA B 1 69 ? 10.059 -3.850 29.422 1.00 20.58 68 ALA B N 1
ATOM 3300 C CA . ALA B 1 69 ? 11.163 -3.207 28.716 1.00 18.29 68 ALA B CA 1
ATOM 3301 C C . ALA B 1 69 ? 10.734 -1.872 28.122 1.00 15.40 68 ALA B C 1
ATOM 3302 O O . ALA B 1 69 ? 11.457 -0.875 28.224 1.00 15.05 68 ALA B O 1
ATOM 3309 N N . GLN B 1 70 ? 9.549 -1.824 27.509 1.00 16.57 69 GLN B N 1
ATOM 3310 C CA . GLN B 1 70 ? 9.070 -0.567 26.936 1.00 13.93 69 GLN B CA 1
ATOM 3311 C C . GLN B 1 70 ? 8.741 0.441 28.034 1.00 15.95 69 GLN B C 1
ATOM 3312 O O . GLN B 1 70 ? 9.030 1.632 27.890 1.00 16.66 69 GLN B O 1
ATOM 3326 N N . ARG B 1 71 ? 8.145 -0.014 29.137 1.00 17.10 70 ARG B N 1
ATOM 3327 C CA . ARG B 1 71 ? 7.964 0.869 30.289 1.00 16.41 70 ARG B CA 1
ATOM 3328 C C . ARG B 1 71 ? 9.305 1.414 30.763 1.00 18.29 70 ARG B C 1
ATOM 3329 O O . ARG B 1 71 ? 9.441 2.611 31.040 1.00 17.81 70 ARG B O 1
ATOM 3350 N N . ASP B 1 72 ? 10.316 0.544 30.852 1.00 18.31 71 ASP B N 1
ATOM 3351 C CA . ASP B 1 72 ? 11.629 0.981 31.313 1.00 17.90 71 ASP B CA 1
ATOM 3352 C C . ASP B 1 72 ? 12.243 2.011 30.375 1.00 19.60 71 ASP B C 1
ATOM 3353 O O . ASP B 1 72 ? 12.964 2.908 30.827 1.00 19.17 71 ASP B O 1
ATOM 3362 N N . LEU B 1 73 ? 11.984 1.906 29.063 1.00 16.88 72 LEU B N 1
ATOM 3363 C CA . LEU B 1 73 ? 12.543 2.890 28.142 1.00 16.27 72 LEU B CA 1
ATOM 3364 C C . LEU B 1 73 ? 12.064 4.296 28.484 1.00 19.85 72 LEU B C 1
ATOM 3365 O O . LEU B 1 73 ? 12.845 5.254 28.441 1.00 21.45 72 LEU B O 1
ATOM 3381 N N . ILE B 1 74 ? 10.779 4.443 28.809 1.00 18.59 73 ILE B N 1
ATOM 3382 C CA . ILE B 1 74 ? 10.252 5.760 29.154 1.00 19.20 73 ILE B CA 1
ATOM 3383 C C . ILE B 1 74 ? 10.627 6.130 30.584 1.00 18.95 73 ILE B C 1
ATOM 3384 O O . ILE B 1 74 ? 10.920 7.295 30.878 1.00 21.14 73 ILE B O 1
ATOM 3400 N N . LYS B 1 75 ? 10.648 5.149 31.486 1.00 17.17 74 LYS B N 1
ATOM 3401 C CA . LYS B 1 75 ? 11.058 5.423 32.861 1.00 17.23 74 LYS B CA 1
ATOM 3402 C C . LYS B 1 75 ? 12.468 5.999 32.906 1.00 22.23 74 LYS B C 1
ATOM 3403 O O . LYS B 1 75 ? 12.735 6.965 33.633 1.00 20.39 74 LYS B O 1
ATOM 3422 N N . GLY B 1 76 ? 13.380 5.438 32.122 1.00 20.41 75 GLY B N 1
ATOM 3423 C CA . GLY B 1 76 ? 14.775 5.768 32.263 1.00 23.13 75 GLY B CA 1
ATOM 3424 C C . GLY B 1 76 ? 15.429 4.919 33.342 1.00 20.91 75 GLY B C 1
ATOM 3425 O O . GLY B 1 76 ? 14.875 3.929 33.830 1.00 33.99 75 GLY B O 1
ATOM 3429 N N . GLY B 1 77 ? 16.628 5.325 33.718 1.00 39.04 76 GLY B N 1
ATOM 3430 C CA . GLY B 1 77 ? 17.425 4.537 34.634 1.00 44.04 76 GLY B CA 1
ATOM 3431 C C . GLY B 1 77 ? 18.221 3.466 33.911 1.00 45.61 76 GLY B C 1
ATOM 3432 O O . GLY B 1 77 ? 18.069 3.228 32.713 1.00 39.20 76 GLY B O 1
ATOM 3436 N N . SER B 1 78 ? 19.088 2.801 34.672 1.00 62.18 77 SER B N 1
ATOM 3437 C CA . SER B 1 78 ? 20.107 1.923 34.105 1.00 57.88 77 SER B CA 1
ATOM 3438 C C . SER B 1 78 ? 19.644 0.472 34.153 1.00 50.18 77 SER B C 1
ATOM 3439 O O . SER B 1 78 ? 19.772 -0.205 35.176 1.00 77.99 77 SER B O 1
ATOM 3447 N N . GLY B 1 79 ? 19.097 0.002 33.033 1.00 37.71 78 GLY B N 1
ATOM 3448 C CA . GLY B 1 79 ? 18.966 -1.408 32.761 1.00 33.95 78 GLY B CA 1
ATOM 3449 C C . GLY B 1 79 ? 19.732 -1.717 31.481 1.00 25.67 78 GLY B C 1
ATOM 3450 O O . GLY B 1 79 ? 20.137 -0.810 30.752 1.00 25.39 78 GLY B O 1
ATOM 3454 N N . GLU B 1 80 ? 19.921 -3.008 31.219 1.00 23.46 79 GLU B N 1
ATOM 3455 C CA . GLU B 1 80 ? 20.697 -3.410 30.047 1.00 27.31 79 GLU B CA 1
ATOM 3456 C C . GLU B 1 80 ? 20.096 -2.834 28.769 1.00 31.08 79 GLU B C 1
ATOM 3457 O O . GLU B 1 80 ? 20.805 -2.252 27.939 1.00 28.31 79 GLU B O 1
ATOM 3469 N N . ILE B 1 81 ? 18.786 -2.996 28.586 1.00 24.07 80 ILE B N 1
ATOM 3470 C CA . ILE B 1 81 ? 18.151 -2.519 27.359 1.00 20.66 80 ILE B CA 1
ATOM 3471 C C . ILE B 1 81 ? 18.234 -1.001 27.274 1.00 23.45 80 ILE B C 1
ATOM 3472 O O . ILE B 1 81 ? 18.496 -0.439 26.198 1.00 19.26 80 ILE B O 1
ATOM 3488 N N . ASN B 1 82 ? 18.053 -0.310 28.401 1.00 20.75 81 ASN B N 1
ATOM 3489 C CA . ASN B 1 82 ? 18.136 1.144 28.388 1.00 22.01 81 ASN B CA 1
ATOM 3490 C C . ASN B 1 82 ? 19.524 1.618 27.992 1.00 22.97 81 ASN B C 1
ATOM 3491 O O . ASN B 1 82 ? 19.666 2.631 27.299 1.00 18.59 81 ASN B O 1
ATOM 3502 N N . ARG B 1 83 ? 20.567 0.918 28.448 1.00 19.89 82 ARG B N 1
ATOM 3503 C CA . ARG B 1 83 ? 21.917 1.327 28.074 1.00 24.59 82 ARG B CA 1
ATOM 3504 C C . ARG B 1 83 ? 22.123 1.202 26.570 1.00 17.85 82 ARG B C 1
ATOM 3505 O O . ARG B 1 83 ? 22.686 2.100 25.940 1.00 21.14 82 ARG B O 1
ATOM 3526 N N . GLY B 1 84 ? 21.658 0.102 25.976 1.00 17.67 83 GLY B N 1
ATOM 3527 C CA . GLY B 1 84 ? 21.776 -0.052 24.538 1.00 17.45 83 GLY B CA 1
ATOM 3528 C C . GLY B 1 84 ? 20.981 0.991 23.777 1.00 20.30 83 GLY B C 1
ATOM 3529 O O . GLY B 1 84 ? 21.421 1.490 22.742 1.00 21.69 83 GLY B O 1
ATOM 3533 N N . TYR B 1 85 ? 19.790 1.333 24.287 1.00 18.99 84 TYR B N 1
ATOM 3534 C CA . TYR B 1 85 ? 18.973 2.373 23.668 1.00 20.07 84 TYR B CA 1
ATOM 3535 C C . TYR B 1 85 ? 19.628 3.740 23.798 1.00 20.46 84 TYR B C 1
ATOM 3536 O O . TYR B 1 85 ? 19.650 4.525 22.839 1.00 18.85 84 TYR B O 1
ATOM 3554 N N . ASN B 1 86 ? 20.185 4.040 24.971 1.00 20.09 85 ASN B N 1
ATOM 3555 C CA . ASN B 1 86 ? 20.793 5.343 25.200 1.00 20.34 85 ASN B CA 1
ATOM 3556 C C . ASN B 1 86 ? 22.040 5.562 24.355 1.00 20.56 85 ASN B C 1
ATOM 3557 O O . ASN B 1 86 ? 22.456 6.709 24.175 1.00 28.14 85 ASN B O 1
ATOM 3568 N N . ALA B 1 87 ? 22.634 4.498 23.822 1.00 18.47 86 ALA B N 1
ATOM 3569 C CA . ALA B 1 87 ? 23.786 4.643 22.946 1.00 22.70 86 ALA B CA 1
ATOM 3570 C C . ALA B 1 87 ? 23.399 5.034 21.522 1.00 31.27 86 ALA B C 1
ATOM 3571 O O . ALA B 1 87 ? 24.291 5.295 20.707 1.00 26.20 86 ALA B O 1
ATOM 3578 N N . LEU B 1 88 ? 22.105 5.080 21.212 1.00 18.89 87 LEU B N 1
ATOM 3579 C CA . LEU B 1 88 ? 21.636 5.356 19.860 1.00 20.20 87 LEU B CA 1
ATOM 3580 C C . LEU B 1 88 ? 21.509 6.851 19.601 1.00 22.91 87 LEU B C 1
ATOM 3581 O O . LEU B 1 88 ? 21.272 7.649 20.513 1.00 22.21 87 LEU B O 1
ATOM 3597 N N . SER B 1 89 ? 21.644 7.221 18.330 1.00 21.60 88 SER B N 1
ATOM 3598 C CA . SER B 1 89 ? 21.293 8.563 17.895 1.00 23.60 88 SER B CA 1
ATOM 3599 C C . SER B 1 89 ? 19.789 8.777 18.047 1.00 20.46 88 SER B C 1
ATOM 3600 O O . SER B 1 89 ? 19.023 7.811 18.155 1.00 19.54 88 SER B O 1
ATOM 3608 N N . PRO B 1 90 ? 19.332 10.032 18.038 1.00 20.43 89 PRO B N 1
ATOM 3609 C CA . PRO B 1 90 ? 17.885 10.275 18.171 1.00 20.18 89 PRO B CA 1
ATOM 3610 C C . PRO B 1 90 ? 17.043 9.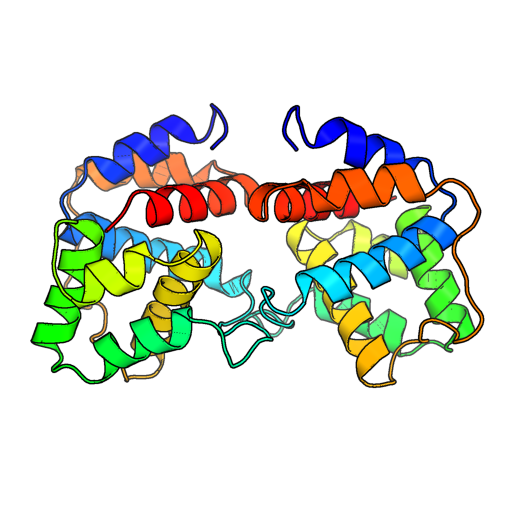608 17.097 1.00 21.10 89 PRO B C 1
ATOM 3611 O O . PRO B 1 90 ? 15.974 9.060 17.400 1.00 18.25 89 PRO B O 1
ATOM 3622 N N . ASN B 1 91 ? 17.470 9.655 15.830 1.00 18.37 90 ASN B N 1
ATOM 3623 C CA . ASN B 1 91 ? 16.667 9.021 14.793 1.00 17.03 90 ASN B CA 1
ATOM 3624 C C . ASN B 1 91 ? 16.742 7.502 14.888 1.00 16.40 90 ASN B C 1
ATOM 3625 O O . ASN B 1 91 ? 15.777 6.814 14.528 1.00 14.68 90 ASN B O 1
ATOM 3636 N N . ALA B 1 92 ? 17.856 6.959 15.385 1.00 16.56 91 ALA B N 1
ATOM 3637 C CA . ALA B 1 92 ? 17.919 5.516 15.628 1.00 14.77 91 ALA B CA 1
ATOM 3638 C C . ALA B 1 92 ? 16.998 5.116 16.780 1.00 15.12 91 ALA B C 1
ATOM 3639 O O . ALA B 1 92 ? 16.347 4.066 16.729 1.00 14.19 91 ALA B O 1
ATOM 3646 N N . LYS B 1 93 ? 16.914 5.945 17.823 1.00 15.03 92 LYS B N 1
ATOM 3647 C CA . LYS B 1 93 ? 15.950 5.686 18.883 1.00 12.86 92 LYS B CA 1
ATOM 3648 C C . LYS B 1 93 ? 14.534 5.611 18.316 1.00 14.37 92 LYS B C 1
ATOM 3649 O O . LYS B 1 93 ? 13.750 4.721 18.661 1.00 16.76 92 LYS B O 1
ATOM 3668 N N . LEU B 1 94 ? 14.183 6.563 17.454 1.00 12.31 93 LEU B N 1
ATOM 3669 C CA . LEU B 1 94 ? 12.854 6.573 16.855 1.00 15.22 93 LEU B CA 1
ATOM 3670 C C . LEU B 1 94 ? 12.625 5.346 15.985 1.00 16.11 93 LEU B C 1
ATOM 3671 O O . LEU B 1 94 ? 11.502 4.826 15.934 1.00 15.97 93 LEU B O 1
ATOM 3687 N N . GLU B 1 95 ? 13.668 4.851 15.313 1.00 15.54 94 GLU B N 1
ATOM 3688 C CA . GLU B 1 95 ? 13.530 3.619 14.545 1.00 14.15 94 GLU B CA 1
ATOM 3689 C C . GLU B 1 95 ? 13.173 2.452 15.456 1.00 11.77 94 GLU B C 1
ATOM 3690 O O . GLU B 1 95 ? 12.378 1.584 15.079 1.00 14.08 94 GLU B O 1
ATOM 3702 N N . VAL B 1 96 ? 13.733 2.421 16.673 1.00 14.92 95 VAL B N 1
ATOM 3703 C CA . VAL B 1 96 ? 13.366 1.377 17.626 1.00 13.73 95 VAL B CA 1
ATOM 3704 C C . VAL B 1 96 ? 11.868 1.427 17.909 1.00 13.16 95 VAL B C 1
ATOM 3705 O O . VAL B 1 96 ? 11.171 0.401 17.891 1.00 13.64 95 VAL B O 1
ATOM 3718 N N . TRP B 1 97 ? 11.343 2.624 18.178 1.00 13.80 96 TRP B N 1
ATOM 3719 C CA . TRP B 1 97 ? 9.923 2.754 18.474 1.00 13.37 96 TRP B CA 1
ATOM 3720 C C . TRP B 1 97 ? 9.070 2.360 17.277 1.00 13.36 96 TRP B C 1
ATOM 3721 O O . TRP B 1 97 ? 8.016 1.730 17.435 1.00 14.65 96 TRP B O 1
ATOM 3742 N N . LEU B 1 98 ? 9.516 2.714 16.070 1.00 12.51 97 LEU B N 1
ATOM 3743 C CA . LEU B 1 98 ? 8.769 2.359 14.866 1.00 13.26 97 LEU B CA 1
ATOM 3744 C C . LEU B 1 98 ? 8.776 0.851 14.652 1.00 13.63 97 LEU B C 1
ATOM 3745 O O . LEU B 1 98 ? 7.754 0.273 14.284 1.00 13.30 97 LEU B O 1
ATOM 3761 N N . LEU B 1 99 ? 9.923 0.201 14.889 1.00 11.57 98 LEU B N 1
ATOM 3762 C CA . LEU B 1 99 ? 9.990 -1.255 14.788 1.00 11.32 98 LEU B CA 1
ATOM 3763 C C . LEU B 1 99 ? 9.097 -1.928 15.831 1.00 12.22 98 LEU B C 1
ATOM 3764 O O . LEU B 1 99 ? 8.480 -2.972 15.548 1.00 13.73 98 LEU B O 1
ATOM 3780 N N . LEU B 1 100 ? 9.029 -1.370 17.035 1.00 10.33 99 LEU B N 1
ATOM 3781 C CA . LEU B 1 100 ? 8.132 -1.909 18.060 1.00 12.40 99 LEU B CA 1
ATOM 3782 C C . LEU B 1 100 ? 6.673 -1.797 17.623 1.00 11.48 99 LEU B C 1
ATOM 3783 O O . LEU B 1 100 ? 5.905 -2.761 17.719 1.00 13.41 99 LEU B O 1
ATOM 3799 N N . ALA B 1 101 ? 6.266 -0.619 17.139 1.00 11.65 100 ALA B N 1
ATOM 3800 C CA . ALA B 1 101 ? 4.892 -0.451 16.679 1.00 12.50 100 ALA B CA 1
ATOM 3801 C C . ALA B 1 101 ? 4.570 -1.428 15.557 1.00 12.58 100 ALA B C 1
ATOM 3802 O O . ALA B 1 101 ? 3.509 -2.057 15.559 1.00 14.05 100 ALA B O 1
ATOM 3809 N N . GLN B 1 102 ? 5.477 -1.573 14.592 1.00 10.55 101 GLN B N 1
ATOM 3810 C CA . GLN B 1 102 ? 5.255 -2.535 13.519 1.00 11.59 101 GLN B CA 1
ATOM 3811 C C . GLN B 1 102 ? 5.208 -3.947 14.064 1.00 12.44 101 GLN B C 1
ATOM 3812 O O . GLN B 1 102 ? 4.421 -4.775 13.575 1.00 15.04 101 GLN B O 1
ATOM 3826 N N . GLY B 1 103 ? 5.995 -4.240 15.098 1.00 11.30 102 GLY B N 1
ATOM 3827 C CA . GLY B 1 103 ? 5.935 -5.551 15.725 1.00 15.36 102 GLY B CA 1
ATOM 3828 C C . GLY B 1 103 ? 4.626 -5.804 16.442 1.00 15.30 102 GLY B C 1
ATOM 3829 O O . GLY B 1 103 ? 4.134 -6.935 16.474 1.00 15.54 102 GLY B O 1
ATOM 3833 N N . MET B 1 104 ? 4.037 -4.768 17.033 1.00 13.96 103 MET B N 1
ATOM 3834 C CA . MET B 1 104 ? 2.715 -4.928 17.620 1.00 14.58 103 MET B CA 1
ATOM 3835 C C . MET B 1 104 ? 1.693 -5.283 16.550 1.00 15.38 103 MET B C 1
ATOM 3836 O O . MET B 1 104 ? 0.785 -6.096 16.783 1.00 18.08 103 MET B O 1
ATOM 3850 N N . GLU B 1 105 ? 1.843 -4.711 15.358 1.00 12.74 104 GLU B N 1
ATOM 3851 C CA . GLU B 1 105 ? 0.915 -4.982 14.267 1.00 16.07 104 GLU B CA 1
ATOM 3852 C C . GLU B 1 105 ? 1.130 -6.356 13.654 1.00 20.99 104 GLU B C 1
ATOM 3853 O O . GLU B 1 105 ? 0.158 -6.987 13.229 1.00 19.94 104 GLU B O 1
ATOM 3865 N N . ASN B 1 106 ? 2.371 -6.839 13.605 1.00 17.98 105 ASN B N 1
ATOM 3866 C CA . ASN B 1 106 ? 2.649 -8.085 12.895 1.00 18.58 105 ASN B CA 1
ATOM 3867 C C . ASN B 1 106 ? 2.673 -9.300 13.808 1.00 18.21 105 ASN B C 1
ATOM 3868 O O . ASN B 1 106 ? 2.777 -10.420 13.305 1.00 20.55 105 ASN B O 1
ATOM 3879 N N . GLY B 1 107 ? 2.558 -9.112 15.124 1.00 16.42 106 GLY B N 1
ATOM 3880 C CA . GLY B 1 107 ? 2.393 -10.210 16.046 1.00 21.19 106 GLY B CA 1
ATOM 3881 C C . GLY B 1 107 ? 3.595 -10.545 16.904 1.00 23.38 106 GLY B C 1
ATOM 3882 O O . GLY B 1 107 ? 3.486 -11.442 17.747 1.00 25.07 106 GLY B O 1
ATOM 3886 N N . THR B 1 108 ? 4.724 -9.852 16.745 1.00 18.83 107 THR B N 1
ATOM 3887 C CA . THR B 1 108 ? 5.943 -10.197 17.468 1.00 16.26 107 THR B CA 1
ATOM 3888 C C . THR B 1 108 ? 6.118 -9.424 18.773 1.00 17.49 107 THR B C 1
ATOM 3889 O O . THR B 1 108 ? 6.946 -9.823 19.594 1.00 20.82 107 THR B O 1
ATOM 3900 N N . ILE B 1 109 ? 5.352 -8.356 18.981 1.00 17.95 108 ILE B N 1
ATOM 3901 C CA . ILE B 1 109 ? 5.428 -7.532 20.185 1.00 18.11 108 ILE B CA 1
ATOM 3902 C C . ILE B 1 109 ? 4.051 -7.472 20.832 1.00 17.14 108 ILE B C 1
ATOM 3903 O O . ILE B 1 109 ? 3.032 -7.410 20.137 1.00 18.19 108 ILE B O 1
ATOM 3919 N N . ILE B 1 110 ? 4.026 -7.461 22.163 1.00 16.80 109 ILE B N 1
ATOM 3920 C CA . ILE B 1 110 ? 2.771 -7.423 22.920 1.00 19.52 109 ILE B CA 1
ATOM 3921 C C . ILE B 1 110 ? 1.897 -6.289 22.392 1.00 18.24 109 ILE B C 1
ATOM 3922 O O . ILE B 1 110 ? 2.374 -5.150 22.281 1.00 16.99 109 ILE B O 1
ATOM 3938 N N . PRO B 1 111 ? 0.642 -6.542 22.032 1.00 21.08 110 PRO B N 1
ATOM 3939 C CA . PRO B 1 111 ? -0.179 -5.503 21.400 1.00 19.85 110 PRO B CA 1
ATOM 3940 C C . PRO B 1 111 ? -0.910 -4.613 22.394 1.00 20.27 110 PRO B C 1
ATOM 3941 O O . PRO B 1 111 ? -1.017 -4.909 23.593 1.00 21.60 110 PRO B O 1
ATOM 3952 N N . MET B 1 112 ? -1.416 -3.505 21.867 1.00 22.02 111 MET B N 1
ATOM 3953 C CA . MET B 1 112 ? -2.220 -2.574 22.656 1.00 21.87 111 MET B CA 1
ATOM 3954 C C . MET B 1 112 ? -3.531 -3.235 23.062 1.00 28.93 111 MET B C 1
ATOM 3955 O O . MET B 1 112 ? -4.244 -3.761 22.200 1.00 33.96 111 MET B O 1
ATOM 3969 N N . PRO B 1 113 ? -3.889 -3.227 24.344 1.00 24.90 112 PRO B N 1
ATOM 3970 C CA . PRO B 1 113 ? -5.178 -3.810 24.742 1.00 29.71 112 PRO B CA 1
ATOM 3971 C C . PRO B 1 113 ? -6.341 -3.046 24.125 1.00 31.17 112 PRO B C 1
ATOM 3972 O O . PRO B 1 113 ? -6.320 -1.819 24.018 1.00 40.30 112 PRO B O 1
ATOM 3983 N N . SER B 1 114 ? -7.362 -3.793 23.708 1.00 41.93 113 SER B N 1
ATOM 3984 C CA . SER B 1 114 ? -8.564 -3.161 23.178 1.00 45.32 113 SER B CA 1
ATOM 3985 C C . SER B 1 114 ? -9.356 -2.477 24.285 1.00 50.51 113 SER B C 1
ATOM 3986 O O . SER B 1 114 ? -9.938 -1.406 24.070 1.00 50.96 113 SER B O 1
ATOM 3994 N N . ASP B 1 115 ? -9.380 -3.070 25.482 1.00 46.30 114 ASP B N 1
ATOM 3995 C CA . ASP B 1 115 ? -10.121 -2.522 26.609 1.00 39.55 114 ASP B CA 1
ATOM 3996 C C . ASP B 1 115 ? -9.319 -1.494 27.380 1.00 39.98 114 ASP B C 1
ATOM 3997 O O . ASP B 1 115 ? -9.540 -1.305 28.589 1.00 37.49 114 ASP B O 1
ATOM 4006 N N . TYR B 1 116 ? -8.367 -0.835 26.733 1.00 43.20 115 TYR B N 1
ATOM 4007 C CA . TYR B 1 116 ? -7.619 0.231 27.371 1.00 34.72 115 TYR B CA 1
ATOM 4008 C C . TYR B 1 116 ? -8.271 1.578 27.081 1.00 41.55 115 TYR B C 1
ATOM 4009 O O . TYR B 1 116 ? -8.849 1.795 26.011 1.00 50.85 115 TYR B O 1
ATOM 4027 N N . GLN B 1 117 ? -8.171 2.483 28.051 1.00 35.00 116 GLN B N 1
ATOM 4028 C CA . GLN B 1 117 ? -8.717 3.825 27.929 1.00 46.76 116 GLN B CA 1
ATOM 4029 C C . GLN B 1 117 ? -7.803 4.814 28.6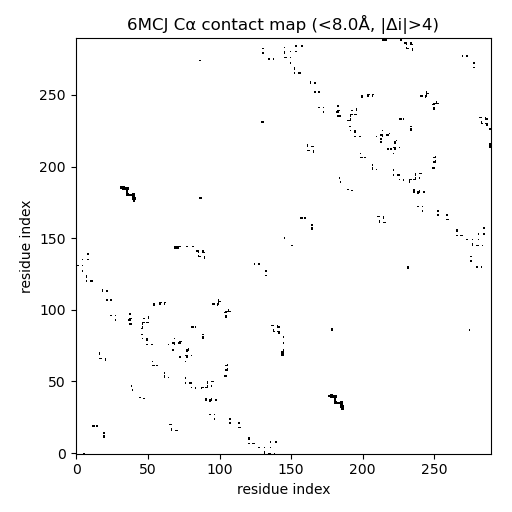39 1.00 42.39 116 GLN B C 1
ATOM 4030 O O . GLN B 1 117 ? -7.305 4.541 29.734 1.00 43.63 116 GLN B O 1
ATOM 4044 N N . LEU B 1 118 ? -7.618 5.975 28.019 1.00 36.96 117 LEU B N 1
ATOM 4045 C CA . LEU B 1 118 ? -6.665 6.955 28.505 1.00 35.39 117 LEU B CA 1
ATOM 4046 C C . LEU B 1 118 ? -7.182 7.657 29.755 1.00 38.30 117 LEU B C 1
ATOM 4047 O O . LEU B 1 118 ? -8.395 7.746 29.973 1.00 48.70 117 LEU B O 1
ATOM 4063 N N . PRO B 1 119 ? -6.289 8.172 30.598 1.00 41.83 118 PRO B N 1
ATOM 4064 C CA . PRO B 1 119 ? -6.719 9.087 31.663 1.00 37.85 118 PRO B CA 1
ATOM 4065 C C . PRO B 1 119 ? -7.318 10.353 31.068 1.00 47.43 118 PRO B C 1
ATOM 4066 O O . PRO B 1 119 ? -7.293 10.581 29.858 1.00 47.87 118 PRO B O 1
ATOM 4077 N N . ASN B 1 120 ? -7.860 11.199 31.947 1.00 46.48 119 ASN B N 1
ATOM 4078 C CA . ASN B 1 120 ? -8.710 12.290 31.474 1.00 51.24 119 ASN B CA 1
ATOM 4079 C C . ASN B 1 120 ? -7.931 13.525 31.039 1.00 47.44 119 ASN B C 1
ATOM 4080 O O . ASN B 1 120 ? -8.437 14.299 30.220 1.00 54.93 119 ASN B O 1
ATOM 4091 N N . GLY B 1 121 ? -6.725 13.739 31.559 1.00 43.28 120 GLY B N 1
ATOM 4092 C CA . GLY B 1 121 ? -5.928 14.869 31.115 1.00 46.15 120 GLY B CA 1
ATOM 4093 C C . GLY B 1 121 ? -5.397 14.771 29.700 1.00 50.62 120 GLY B C 1
ATOM 4094 O O . GLY B 1 121 ? -4.691 15.683 29.256 1.00 52.66 120 GLY B O 1
ATOM 4098 N N . THR B 1 122 ? -5.721 13.696 28.973 1.00 31.80 121 THR B N 1
ATOM 4099 C CA . THR B 1 122 ? -5.168 13.507 27.639 1.00 31.61 121 THR B CA 1
ATOM 4100 C C . THR B 1 122 ? -5.949 14.256 26.571 1.00 36.43 121 THR B C 1
ATOM 4101 O O . THR B 1 122 ? -5.386 14.591 25.522 1.00 33.60 121 THR B O 1
ATOM 4112 N N . GLU B 1 123 ? -7.236 14.522 26.805 1.00 34.70 122 GLU B N 1
ATOM 4113 C CA . GLU B 1 123 ? -8.048 15.199 25.799 1.00 41.98 122 GLU B CA 1
ATOM 4114 C C . GLU B 1 123 ? -7.424 16.524 25.387 1.00 36.91 122 GLU B C 1
ATOM 4115 O O . GLU B 1 123 ? -7.371 16.851 24.197 1.00 45.28 122 GLU B O 1
ATOM 4127 N N . GLU B 1 124 ? -6.940 17.299 26.358 1.00 42.91 123 GLU B N 1
ATOM 4128 C CA . GLU B 1 124 ? -6.322 18.580 26.034 1.00 44.92 123 GLU B CA 1
ATOM 4129 C C . GLU B 1 124 ? -5.023 18.385 25.266 1.00 46.68 123 GLU B C 1
ATOM 4130 O O . GLU B 1 124 ? -4.764 19.092 24.286 1.00 39.90 123 GLU B O 1
ATOM 4142 N N . PHE B 1 125 ? -4.191 17.430 25.694 1.00 36.67 124 PHE B N 1
ATOM 4143 C CA . PHE B 1 125 ? -2.948 17.167 24.981 1.00 38.77 124 PHE B CA 1
ATOM 4144 C C . PHE B 1 125 ? -3.219 16.790 23.530 1.00 26.27 124 PHE B C 1
ATOM 4145 O O . PHE B 1 125 ? -2.585 17.316 22.608 1.00 32.29 124 PHE B O 1
ATOM 4162 N N . THR B 1 126 ? -4.156 15.868 23.308 1.00 31.28 125 THR B N 1
ATOM 4163 C CA . THR B 1 126 ? -4.470 15.466 21.944 1.00 34.67 125 THR B CA 1
ATOM 4164 C C . THR B 1 126 ? -4.965 16.650 21.123 1.00 39.58 125 THR B C 1
ATOM 4165 O O . THR B 1 126 ? -4.705 16.719 19.918 1.00 41.94 125 THR B O 1
ATOM 4176 N N . ALA B 1 127 ? -5.661 17.596 21.758 1.00 38.62 126 ALA B N 1
ATOM 4177 C CA . ALA B 1 127 ? -6.053 18.818 21.066 1.00 35.69 126 ALA B CA 1
ATOM 4178 C C . ALA B 1 127 ? -4.831 19.640 20.674 1.00 43.45 126 ALA B C 1
ATOM 4179 O O . ALA B 1 127 ? -4.740 20.137 19.545 1.00 45.45 126 ALA B O 1
ATOM 4186 N N . GLN B 1 128 ? -3.878 19.802 21.601 1.00 36.31 127 GLN B N 1
ATOM 4187 C CA . GLN B 1 128 ? -2.638 20.494 21.275 1.00 36.39 127 GLN B CA 1
ATOM 4188 C C . GLN B 1 128 ? -1.983 19.893 20.035 1.00 46.31 127 GLN B C 1
ATOM 4189 O O . GLN B 1 128 ? -1.530 20.620 19.144 1.00 45.53 127 GLN B O 1
ATOM 4203 N N . VAL B 1 129 ? -1.927 18.561 19.963 1.00 36.21 128 VAL B N 1
ATOM 4204 C CA . VAL B 1 129 ? -1.192 17.907 18.885 1.00 43.94 128 VAL B CA 1
ATOM 4205 C C . VAL B 1 129 ? -1.964 17.963 17.572 1.00 41.41 128 VAL B C 1
ATOM 4206 O O . VAL B 1 129 ? -1.356 17.946 16.495 1.00 44.16 128 VAL B O 1
ATOM 4219 N N . LYS B 1 130 ? -3.296 18.027 17.623 1.00 43.15 129 LYS B N 1
ATOM 4220 C CA . LYS B 1 130 ? -4.067 18.140 16.390 1.00 49.22 129 LYS B CA 1
ATOM 4221 C C . LYS B 1 130 ? -3.653 19.367 15.586 1.00 44.03 129 LYS B C 1
ATOM 4222 O O . LYS B 1 130 ? -3.730 19.356 14.354 1.00 51.70 129 LYS B O 1
ATOM 4241 N N . LYS B 1 131 ? -3.211 20.429 16.263 1.00 38.95 130 LYS B N 1
ATOM 4242 C CA . LYS B 1 131 ? -2.868 21.667 15.580 1.00 40.60 130 LYS B CA 1
ATOM 4243 C C . LYS B 1 131 ? -1.474 21.642 14.964 1.00 45.08 130 LYS B C 1
ATOM 4244 O O . LYS B 1 131 ? -1.188 22.459 14.083 1.00 41.90 130 LYS B O 1
ATOM 4263 N N . LEU B 1 132 ? -0.605 20.733 15.398 1.00 36.84 131 LEU B N 1
ATOM 4264 C CA . LEU B 1 132 ? 0.768 20.724 14.913 1.00 36.54 131 LEU B CA 1
ATOM 4265 C C . LEU B 1 132 ? 0.825 20.311 13.445 1.00 32.08 131 LEU B C 1
ATOM 4266 O O . LEU B 1 132 ? 0.043 19.481 12.978 1.00 36.29 131 LEU B O 1
ATOM 4282 N N . GLU B 1 133 ? 1.769 20.912 12.717 1.00 30.69 132 GLU B N 1
ATOM 4283 C CA . GLU B 1 133 ? 2.062 20.507 11.350 1.00 37.21 132 GLU B CA 1
ATOM 4284 C C . GLU B 1 133 ? 2.902 19.231 11.352 1.00 33.69 132 GLU B C 1
ATOM 4285 O O . GLU B 1 133 ? 3.452 18.818 12.375 1.00 26.50 132 GLU B O 1
ATOM 4297 N N . PHE B 1 134 ? 3.018 18.618 10.174 1.00 31.90 133 PHE B N 1
ATOM 4298 C CA . PHE B 1 134 ? 3.746 17.356 10.068 1.00 27.96 133 PHE B CA 1
ATOM 4299 C C . PHE B 1 134 ? 5.181 17.503 10.551 1.00 26.68 133 PHE B C 1
ATOM 4300 O O . PHE B 1 134 ? 5.662 16.700 11.360 1.00 30.60 133 PHE B O 1
ATOM 4317 N N . ASP B 1 135 ? 5.889 18.527 10.073 1.00 24.29 134 ASP B N 1
ATOM 4318 C CA . ASP B 1 135 ? 7.278 18.711 10.477 1.00 31.45 134 ASP B CA 1
ATOM 4319 C C . ASP B 1 135 ? 7.388 18.932 11.982 1.00 27.58 134 ASP B C 1
ATOM 4320 O O . ASP B 1 135 ? 8.364 18.495 12.604 1.00 28.67 134 ASP B O 1
ATOM 4329 N N . GLN B 1 136 ? 6.405 19.608 12.576 1.00 25.93 135 GLN B N 1
ATOM 4330 C CA . GLN B 1 136 ? 6.412 19.810 14.017 1.00 31.80 135 GLN B CA 1
ATOM 4331 C C . GLN B 1 136 ? 6.210 18.490 14.750 1.00 25.00 135 GLN B C 1
ATOM 4332 O O . GLN B 1 136 ? 6.820 18.262 15.803 1.00 22.19 135 GLN B O 1
ATOM 4346 N N . ARG B 1 137 ? 5.366 17.610 14.203 1.00 20.44 136 ARG B N 1
ATOM 4347 C CA . ARG B 1 137 ? 5.147 16.300 14.807 1.00 25.63 136 ARG B CA 1
ATOM 4348 C C . ARG B 1 137 ? 6.393 15.429 14.701 1.00 24.12 136 ARG B C 1
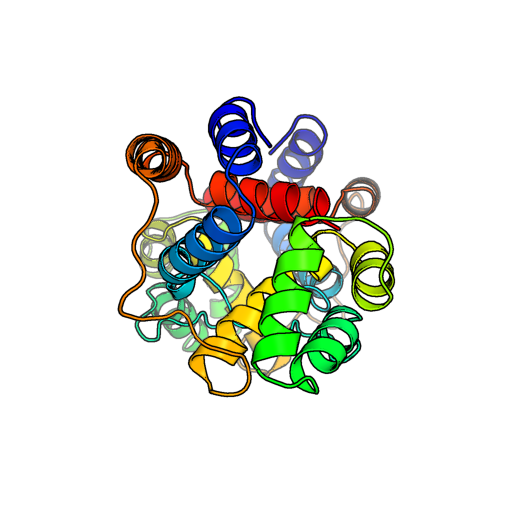ATOM 4349 O O . ARG B 1 137 ? 6.692 14.654 15.613 1.00 20.69 136 ARG B O 1
ATOM 4370 N N . LEU B 1 138 ? 7.123 15.531 13.586 1.00 23.17 137 LEU B N 1
ATOM 4371 C CA . LEU B 1 138 ? 8.383 14.810 13.465 1.00 18.16 137 LEU B CA 1
ATOM 4372 C C . LEU B 1 138 ? 9.376 15.271 14.520 1.00 22.34 137 LEU B C 1
ATOM 4373 O O . LEU B 1 138 ? 10.015 14.454 15.197 1.00 18.99 137 LEU B O 1
ATOM 4389 N N . ASN B 1 139 ? 9.537 16.589 14.664 1.00 21.84 138 ASN B N 1
ATOM 4390 C CA . ASN B 1 139 ? 10.473 17.102 15.650 1.00 22.51 138 ASN B CA 1
ATOM 4391 C C . ASN B 1 139 ? 10.006 16.784 17.062 1.00 18.20 138 ASN B C 1
ATOM 4392 O O . ASN B 1 139 ? 10.836 16.536 17.937 1.00 23.50 138 ASN B O 1
ATOM 4403 N N . PHE B 1 140 ? 8.686 16.774 17.289 1.00 19.15 139 PHE B N 1
ATOM 4404 C CA . PHE B 1 140 ? 8.142 16.295 18.554 1.00 17.63 139 PHE B CA 1
ATOM 4405 C C . PHE B 1 140 ? 8.661 14.900 18.865 1.00 19.08 139 PHE B C 1
ATOM 4406 O O . PHE B 1 140 ? 9.188 14.646 19.953 1.00 19.86 139 PHE B O 1
ATOM 4423 N N . MET B 1 141 ? 8.519 13.974 17.906 1.00 18.72 140 MET B N 1
ATOM 4424 C CA . MET B 1 141 ? 8.888 12.588 18.163 1.00 18.86 140 MET B CA 1
ATOM 4425 C C . MET B 1 141 ? 10.385 12.457 18.393 1.00 20.16 140 MET B C 1
ATOM 4426 O O . MET B 1 141 ? 10.822 11.790 19.338 1.00 18.17 140 MET B O 1
ATOM 4440 N N . LEU B 1 142 ? 11.193 13.079 17.533 1.00 21.27 141 LEU B N 1
ATOM 4441 C CA . LEU B 1 142 ? 12.643 12.983 17.680 1.00 19.01 141 LEU B CA 1
ATOM 4442 C C . LEU B 1 142 ? 13.097 13.505 19.036 1.00 25.05 141 LEU B C 1
ATOM 4443 O O . LEU B 1 142 ? 13.968 12.909 19.681 1.00 23.10 141 LEU B O 1
ATOM 4459 N N . THR B 1 143 ? 12.507 14.614 19.496 1.00 20.98 142 THR B N 1
ATOM 4460 C CA . THR B 1 143 ? 12.901 15.182 20.778 1.00 19.75 142 THR B CA 1
ATOM 4461 C C . THR B 1 143 ? 12.421 14.315 21.935 1.00 20.97 142 THR B C 1
ATOM 4462 O O . THR B 1 143 ? 13.156 14.105 22.905 1.00 22.96 142 THR B O 1
ATOM 4473 N N . ALA B 1 144 ? 11.199 13.794 21.833 1.00 18.44 143 ALA B N 1
ATOM 4474 C CA . ALA B 1 144 ? 10.621 13.004 22.913 1.00 19.32 143 ALA B CA 1
ATOM 4475 C C . ALA B 1 144 ? 11.406 11.723 23.148 1.00 23.96 143 ALA B C 1
ATOM 4476 O O . ALA B 1 144 ? 11.685 11.358 24.293 1.00 20.01 143 ALA B O 1
ATOM 4483 N N . VAL B 1 145 ? 11.766 11.013 22.070 1.00 19.95 144 VAL B N 1
ATOM 4484 C CA . VAL B 1 145 ? 12.434 9.727 22.252 1.00 18.38 144 VAL B CA 1
ATOM 4485 C C . VAL B 1 145 ? 13.880 9.930 22.691 1.00 19.28 144 VAL B C 1
ATOM 4486 O O . VAL B 1 145 ? 14.456 9.070 23.366 1.00 20.95 144 VAL B O 1
ATOM 4499 N N . GLN B 1 146 ? 14.489 11.055 22.318 1.00 21.24 145 GLN B N 1
ATOM 4500 C CA . GLN B 1 146 ? 15.848 11.339 22.763 1.00 26.07 145 GLN B CA 1
ATOM 4501 C C . GLN B 1 146 ? 15.890 11.586 24.263 1.00 25.76 145 GLN B C 1
ATOM 4502 O O . GLN B 1 146 ? 16.877 11.234 24.918 1.00 27.80 145 GLN B O 1
ATOM 4516 N N . ALA B 1 147 ? 14.828 12.171 24.823 1.00 24.26 146 ALA B N 1
ATOM 4517 C CA . ALA B 1 147 ? 14.761 12.424 26.258 1.00 23.61 146 ALA B CA 1
ATOM 4518 C C . ALA B 1 147 ? 14.489 11.168 27.075 1.00 33.15 146 ALA B C 1
ATOM 4519 O O . ALA B 1 147 ? 14.572 11.226 28.306 1.00 35.33 146 ALA B O 1
ATOM 4526 N N . MET B 1 148 ? 14.177 10.043 26.432 1.00 25.04 147 MET B N 1
ATOM 4527 C CA . MET B 1 148 ? 13.882 8.808 27.140 1.00 24.91 147 MET B CA 1
ATOM 4528 C C . MET B 1 148 ? 15.166 8.058 27.488 1.00 40.07 147 MET B C 1
ATOM 4529 O O . MET B 1 148 ? 16.278 8.478 27.154 1.00 40.09 147 MET B O 1
ATOM 4543 N N . GLY B 1 149 ? 15.002 6.917 28.155 1.00 30.09 148 GLY B N 1
ATOM 4544 C CA . GLY B 1 149 ? 16.119 6.076 28.545 1.00 39.37 148 GLY B CA 1
ATOM 4545 C C . GLY B 1 149 ? 16.958 6.674 29.658 1.00 43.84 148 GLY B C 1
ATOM 4546 O O . GLY B 1 149 ? 17.782 5.991 30.267 1.00 41.88 148 GLY B O 1
#

B-factor: mean 29.84, std 14.9, range [10.33, 109.65]

Foldseek 3Di:
DDPLQVVLLVVLLPDQLVLNLVVLLVVCVVCVVVDDADDDPDDPQLLVVLLVVLLPDDQVVNVVLSSCLQADDDDPSRVSLLVDQLVSLLNNVRVQSVCLVVVSHRHDDPPDDRPPDCVVSVVSVVPDDPVSVVVSSSVNSNPGD/DDPLLVVLLVVLLPDQLVLNVVVLLVVCVVCVVVDDADDDPDPPQLLVVLLVVLLPDDQVSNVVLSSCQQVDDDDPSNVSLLVHQLVSLVRNVRVQSVCLVVPSYNHDDPPDDHDDVVVVSVVSVVPDDPVSVVVSSSVNSNPTD

CATH classification: 1.10.2090.10

Solvent-accessible surface area: 14916 Å² total; per-residue (Å²): 50,69,162,68,1,137,84,9,15,96,96,4,79,179,22,98,25,51,4,11,25,7,13,24,39,77,27,19,78,75,13,65,61,80,32,22,49,9,62,15,45,42,140,125,16,87,2,80,51,11,7,49,93,0,59,119,65,68,88,112,87,3,44,53,6,12,59,41,1,16,120,19,46,88,41,113,37,8,134,26,1,67,90,17,51,55,24,16,8,43,18,0,23,22,8,1,9,34,1,35,75,103,57,55,0,35,70,44,73,124,122,58,144,46,71,160,36,12,103,130,18,46,37,99,28,147,155,18,118,35,56,27,41,37,25,15,30,14,48,2,0,87,60,19,64,70,65,144,79,0,114,65,3,12,78,50,4,77,162,19,82,29,55,3,14,27,3,12,20,36,90,27,18,78,90,16,60,70,68,33,19,46,8,51,10,44,38,128,121,16,85,0,79,58,10,8,52,106,0,56,122,53,62,100,117,92,5,42,83,7,11,67,54,0,19,148,18,55,99,33,126,35,4,135,32,0,66,89,15,49,53,18,11,8,39,18,0,24,20,7,1,8,32,1,33,77,108,61,60,2,35,76,42,75,121,135,65,153,42,59,122,34,4,122,132,12,47,41,52,36,154,156,10,118,34,53,30,49,35,27,15,28,15,48,2,0,81,70,17,20

Nearest PDB structures (foldseek):
  6mcj-assembly2_B  TM=9.980E-01  e=1.478E-20  Tolypothrix sp. PCC 7601
  4xb5-assembly1_A  TM=9.074E-01  e=3.964E-08  Synechocystis sp. PCC 6803 substr. Kazusa
  7ekr-assembly1_A  TM=9.061E-01  e=8.521E-08  Gloeocapsa sp. PCC 7513
  3mg2-assembly3_B  TM=9.043E-01  e=9.930E-08  Synechocystis sp. PCC 6803
  5ui2-assembly1_B  TM=9.134E-01  e=1.654E-07  Limnospira maxima